Protein AF-A0A8S3PLV3-F1 (afdb_monomer)

Sequence (189 aa):
MASSKPIPCGPCIEGKVTTKADIWCYNCDEGLCSTCSGHHKRYRLSQEDLPRSRYHLESGKSKATDLIAEIEGKQKNLKKMQDQLHTVIPHASKLKSFLGVHQIEQQVHQCQRYIDDLDKDDRAKEFTIKMEKNNETEKIIKKLGSLGELTVVKSDMDLNTETGVRREAQVESQEQSNINNMTINIEKR

Organism: Mytilus edulis (NCBI:txid6550)

Mean predicted aligned error: 18.51 Å

Solvent-accessible surface area (backbone atoms only — not comparable to full-atom values): 10807 Å² total; per-residue (Å²): 133,84,85,74,78,80,56,53,10,48,75,38,45,78,72,74,37,91,41,60,34,74,46,74,41,81,92,74,75,40,32,22,25,71,70,55,45,57,49,51,54,54,53,48,55,61,62,60,49,55,60,54,51,51,53,52,51,53,53,49,49,54,53,51,52,54,51,48,53,52,51,53,52,51,51,53,52,51,51,53,52,51,55,51,48,65,58,47,51,61,53,54,53,52,50,54,54,49,53,53,52,53,54,50,51,53,51,53,53,51,51,49,51,53,51,56,52,53,75,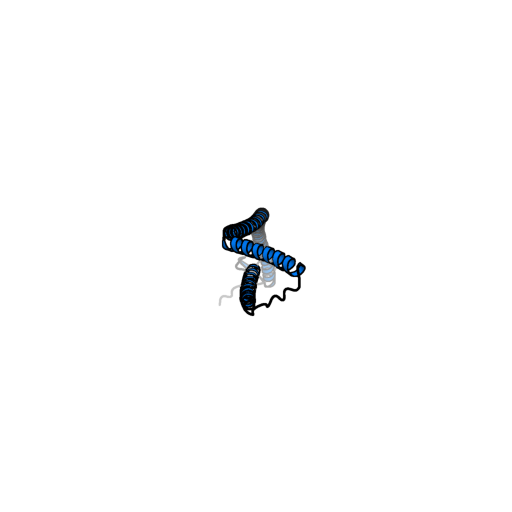66,35,63,64,60,56,50,51,52,55,52,52,53,53,51,52,53,49,51,54,49,51,56,54,51,54,73,74,44,97,68,85,79,79,80,68,86,76,73,69,64,63,65,62,52,58,57,49,54,57,51,51,53,54,51,52,54,50,53,51,53,57,52,54,58,59,61,76,76,110

Secondary structure (DSSP, 8-state):
---PPPPB-HHHHHTT--PBPSEEETTTTEEE-HHHHHHHHHHHHHHHHHHHHHHHHHHHHHHHHHHHHHHHHHHHHHHHHHHHHHHHHHHHHHHHHHHHHHHHHHHHHHHHHHHHHHHH-HHHHHHHHHHHHHHHHHHHHHHHHTTS-------GGGGSHHHHHHHHHHHHHHHHHHHHHHHHHHHT-

Foldseek 3Di:
DDPDDFFFFPVCVVVVHGHGFPDADPVVRGGHHPVRVVVVVVVVVVVVCVVVVVVVVVVVVVVVVVVVVVVVVVVVVVVVVVVVVVVVVVVVVVVVVVVVVVVVVVVVVVVVVVVVVVVVPCVVVVVVVVVVVVVVVVVVVVVVVVVDDDPPPDDPPPPPVVVVVVVVVVVVVVVVVVVVVVVVVVVVD

Structure (mmCIF, N/CA/C/O backbone):
data_AF-A0A8S3PLV3-F1
#
_entry.id   AF-A0A8S3PLV3-F1
#
loop_
_atom_site.group_PDB
_atom_site.id
_atom_site.type_symbol
_atom_site.label_atom_id
_atom_site.label_alt_id
_atom_site.label_comp_id
_atom_site.label_asym_id
_atom_site.label_entity_id
_atom_site.label_seq_id
_atom_site.pdbx_PDB_ins_code
_atom_site.Cartn_x
_atom_site.Cartn_y
_atom_site.Cartn_z
_atom_site.occupancy
_atom_site.B_iso_or_equiv
_atom_site.auth_seq_id
_atom_site.auth_comp_id
_atom_site.auth_asym_id
_atom_site.auth_atom_id
_atom_site.pdbx_PDB_model_num
ATOM 1 N N . MET A 1 1 ? 35.367 -18.611 -83.088 1.00 39.50 1 MET A N 1
ATOM 2 C CA . MET A 1 1 ? 35.747 -18.479 -81.665 1.00 39.50 1 MET A CA 1
ATOM 3 C C . MET A 1 1 ? 36.456 -17.146 -81.499 1.00 39.50 1 MET A C 1
ATOM 5 O O . MET A 1 1 ? 37.543 -16.986 -82.036 1.00 39.50 1 MET A O 1
ATOM 9 N N . ALA A 1 2 ? 35.808 -16.150 -80.891 1.00 44.41 2 ALA A N 1
ATOM 10 C CA . ALA A 1 2 ? 36.414 -14.833 -80.705 1.00 44.41 2 ALA A CA 1
ATOM 11 C C . ALA A 1 2 ? 37.469 -14.918 -79.594 1.00 44.41 2 ALA A C 1
ATOM 13 O O . ALA A 1 2 ? 37.143 -15.200 -78.444 1.00 44.41 2 ALA A O 1
ATOM 14 N N . SER A 1 3 ? 38.736 -14.715 -79.952 1.00 49.25 3 SER A N 1
ATOM 15 C CA . SER A 1 3 ? 39.851 -14.678 -79.006 1.00 49.25 3 SER A CA 1
ATOM 16 C C . SER A 1 3 ? 39.816 -13.338 -78.262 1.00 49.25 3 SER A C 1
ATOM 18 O O . SER A 1 3 ? 40.398 -12.351 -78.709 1.00 49.25 3 SER A O 1
ATOM 20 N N . SER A 1 4 ? 39.063 -13.268 -77.163 1.00 62.72 4 SER A N 1
ATOM 21 C CA . SER A 1 4 ? 38.974 -12.073 -76.320 1.00 62.72 4 SER A CA 1
ATOM 22 C C . SER A 1 4 ? 40.322 -11.821 -75.640 1.00 62.72 4 SER A C 1
ATOM 24 O O . SER A 1 4 ? 40.797 -12.658 -74.868 1.00 62.72 4 SER A O 1
ATOM 26 N N . LYS A 1 5 ? 40.950 -10.677 -75.935 1.00 69.50 5 LYS A N 1
ATOM 27 C CA . LYS A 1 5 ? 42.194 -10.247 -75.283 1.00 69.50 5 LYS A CA 1
ATOM 28 C C . LYS A 1 5 ? 41.992 -10.203 -73.758 1.00 69.50 5 LYS A C 1
ATOM 30 O O . LYS A 1 5 ? 40.940 -9.747 -73.312 1.00 69.50 5 LYS A O 1
ATOM 35 N N . PRO A 1 6 ? 42.962 -10.677 -72.958 1.00 74.31 6 PRO A N 1
ATOM 36 C CA . PRO A 1 6 ? 42.836 -10.677 -71.508 1.00 74.31 6 PRO A CA 1
ATOM 37 C C . PRO A 1 6 ? 42.740 -9.244 -70.974 1.00 74.31 6 PRO A C 1
ATOM 39 O O . PRO A 1 6 ? 43.576 -8.404 -71.303 1.00 74.31 6 PRO A O 1
ATOM 42 N N . ILE A 1 7 ? 41.725 -8.982 -70.146 1.00 85.88 7 ILE A N 1
ATOM 43 C CA . ILE A 1 7 ? 41.540 -7.695 -69.469 1.00 85.88 7 ILE A CA 1
ATOM 44 C C . ILE A 1 7 ? 42.689 -7.517 -68.463 1.00 85.88 7 ILE A C 1
ATOM 46 O O . ILE A 1 7 ? 42.937 -8.426 -67.664 1.00 85.88 7 ILE A O 1
ATOM 50 N N . PRO A 1 8 ? 43.430 -6.403 -68.506 1.00 87.50 8 PRO A N 1
ATOM 51 C CA . PRO A 1 8 ? 44.529 -6.156 -67.583 1.00 87.50 8 PRO A CA 1
ATOM 52 C C . PRO A 1 8 ? 44.031 -5.630 -66.226 1.00 87.50 8 PRO A C 1
ATOM 54 O O . PRO A 1 8 ? 42.953 -5.049 -66.117 1.00 87.50 8 PRO A O 1
ATOM 57 N N . CYS A 1 9 ? 44.821 -5.857 -65.179 1.00 91.00 9 CYS A N 1
ATOM 58 C CA . CYS A 1 9 ? 44.552 -5.368 -63.832 1.00 91.00 9 CYS A CA 1
ATOM 59 C C . CYS A 1 9 ? 44.784 -3.851 -63.769 1.00 91.00 9 CYS A C 1
ATOM 61 O O . CYS A 1 9 ? 45.927 -3.420 -63.930 1.00 91.00 9 CYS A O 1
ATOM 63 N N . GLY A 1 10 ? 43.738 -3.063 -63.506 1.00 86.62 10 GLY A N 1
ATOM 64 C CA . GLY A 1 10 ? 43.789 -1.595 -63.469 1.00 86.62 10 GLY A CA 1
ATOM 65 C C . GLY A 1 10 ? 44.919 -1.060 -62.579 1.00 86.62 10 GLY A C 1
ATOM 66 O O . GLY A 1 10 ? 45.844 -0.434 -63.102 1.00 86.62 10 GLY A O 1
ATOM 67 N N . PRO A 1 11 ? 44.955 -1.425 -61.282 1.00 85.75 11 PRO A N 1
ATOM 68 C CA . PRO A 1 11 ? 46.006 -0.979 -60.365 1.00 85.75 11 PRO A CA 1
ATOM 69 C C . PRO A 1 11 ? 47.429 -1.382 -60.780 1.00 85.75 11 PRO A C 1
ATOM 71 O O . PRO A 1 11 ? 48.392 -0.668 -60.507 1.00 85.75 11 PRO A O 1
ATOM 74 N N . CYS A 1 12 ? 47.599 -2.534 -61.439 1.00 86.62 12 CYS A N 1
ATOM 75 C CA . CYS A 1 12 ? 48.922 -2.954 -61.905 1.00 86.62 12 CYS A CA 1
ATOM 76 C C . CYS A 1 12 ? 49.382 -2.136 -63.120 1.00 86.62 12 CYS A C 1
ATOM 78 O O . CYS A 1 12 ? 50.560 -1.781 -63.190 1.00 86.62 12 CYS A O 1
ATOM 80 N N . ILE A 1 13 ? 48.473 -1.807 -64.047 1.00 84.25 13 ILE A N 1
ATOM 81 C CA . ILE A 1 13 ? 48.787 -0.993 -65.233 1.00 84.25 13 ILE A CA 1
ATOM 82 C C . ILE A 1 13 ? 49.275 0.394 -64.823 1.00 84.25 13 ILE A C 1
ATOM 84 O O . ILE A 1 13 ? 50.246 0.885 -65.397 1.00 84.25 13 ILE A O 1
ATOM 88 N N . GLU A 1 14 ? 48.646 1.006 -63.820 1.00 78.94 14 GLU A N 1
ATOM 89 C CA . GLU A 1 14 ? 49.073 2.302 -63.278 1.00 78.94 14 GLU A CA 1
ATOM 90 C C . GLU A 1 14 ? 50.500 2.239 -62.714 1.00 78.94 14 GLU A C 1
ATOM 92 O O . GLU A 1 14 ? 51.303 3.150 -62.917 1.00 78.94 14 GLU A O 1
ATOM 97 N N . GLY A 1 15 ? 50.864 1.104 -62.109 1.00 77.56 15 GLY A N 1
ATOM 98 C CA . GLY A 1 15 ? 52.227 0.785 -61.679 1.00 77.56 15 GLY A CA 1
ATOM 99 C C . GLY A 1 15 ? 53.190 0.388 -62.807 1.00 77.56 15 GLY A C 1
ATOM 100 O O . GLY A 1 15 ? 54.299 -0.054 -62.515 1.00 77.56 15 GLY A O 1
ATOM 101 N N . LYS A 1 16 ? 52.791 0.521 -64.081 1.00 79.12 16 LYS A N 1
ATOM 102 C CA . LYS A 1 16 ? 53.530 0.085 -65.285 1.00 79.12 16 LYS A CA 1
ATOM 103 C C . LYS A 1 16 ? 53.816 -1.421 -65.341 1.00 79.12 16 LYS A C 1
ATOM 105 O O . LYS A 1 16 ? 54.733 -1.853 -66.037 1.00 79.12 16 LYS A O 1
ATOM 110 N N . VAL A 1 17 ? 53.019 -2.231 -64.644 1.00 81.50 17 VAL A N 1
ATOM 111 C CA . VAL A 1 17 ? 53.103 -3.695 -64.655 1.00 81.50 17 VAL A CA 1
ATOM 112 C C . VAL A 1 17 ? 51.863 -4.262 -65.341 1.00 81.50 17 VAL A C 1
ATOM 114 O O . VAL A 1 17 ? 50.738 -4.098 -64.878 1.00 81.50 17 VAL A O 1
ATOM 117 N N . THR A 1 18 ? 52.038 -4.968 -66.455 1.00 80.19 18 THR A N 1
ATOM 118 C CA . THR A 1 18 ? 50.902 -5.539 -67.194 1.00 80.19 18 THR A CA 1
ATOM 119 C C . THR A 1 18 ? 50.549 -6.928 -66.665 1.00 80.19 18 THR A C 1
ATOM 121 O O . THR A 1 18 ? 50.905 -7.948 -67.250 1.00 80.19 18 THR A O 1
ATOM 124 N N . THR A 1 19 ? 49.833 -6.973 -65.543 1.00 88.19 19 THR A N 1
ATOM 125 C CA . THR A 1 19 ? 49.281 -8.220 -64.988 1.00 88.19 19 THR A CA 1
ATOM 126 C C . THR A 1 19 ? 47.858 -8.432 -65.498 1.00 88.19 19 THR A C 1
ATOM 128 O O . THR A 1 19 ? 47.070 -7.487 -65.541 1.00 88.19 19 THR A O 1
ATOM 131 N N . LYS A 1 20 ? 47.496 -9.665 -65.867 1.00 90.25 20 LYS A N 1
ATOM 132 C CA . LYS A 1 20 ? 46.115 -10.019 -66.234 1.00 90.25 20 LYS A CA 1
ATOM 133 C C . LYS A 1 20 ? 45.189 -9.917 -65.012 1.00 90.25 20 LYS A C 1
ATOM 135 O O . LYS A 1 20 ? 45.583 -10.276 -63.905 1.00 90.25 20 LYS A O 1
ATOM 140 N N . ALA A 1 21 ? 43.969 -9.428 -65.214 1.00 89.00 21 ALA A N 1
ATOM 141 C CA . ALA A 1 21 ? 42.927 -9.468 -64.198 1.00 89.00 21 ALA A CA 1
ATOM 142 C C . ALA A 1 21 ? 42.374 -10.895 -64.050 1.00 89.00 21 ALA A C 1
ATOM 144 O O . ALA A 1 21 ? 42.034 -11.549 -65.039 1.00 89.00 21 ALA A O 1
ATOM 145 N N . ASP A 1 22 ? 42.261 -11.344 -62.803 1.00 89.94 22 ASP A N 1
ATOM 146 C CA . ASP A 1 22 ? 41.656 -12.625 -62.434 1.00 89.94 22 ASP A CA 1
ATOM 147 C C . ASP A 1 22 ? 40.168 -12.450 -62.093 1.00 89.94 22 ASP A C 1
ATOM 149 O O . ASP A 1 22 ? 39.372 -13.371 -62.260 1.00 89.94 22 ASP A O 1
ATOM 153 N N . ILE A 1 23 ? 39.788 -11.266 -61.596 1.00 88.31 23 ILE A N 1
ATOM 154 C CA . ILE A 1 23 ? 38.449 -10.946 -61.090 1.00 88.31 23 ILE A CA 1
ATOM 155 C C . ILE A 1 23 ? 38.066 -9.532 -61.546 1.00 88.31 23 ILE A C 1
ATOM 157 O O . ILE A 1 23 ? 38.905 -8.635 -61.560 1.00 88.31 23 ILE A O 1
ATOM 161 N N . TRP A 1 24 ? 36.793 -9.317 -61.878 1.00 89.44 24 TRP A N 1
ATOM 162 C CA . TRP A 1 24 ? 36.225 -7.988 -62.121 1.00 89.44 24 TRP A CA 1
ATOM 163 C C . TRP A 1 24 ? 35.507 -7.474 -60.869 1.00 89.44 24 TRP A C 1
ATOM 165 O O . TRP A 1 24 ? 34.695 -8.196 -60.285 1.00 89.44 24 TRP A O 1
ATOM 175 N N . CYS A 1 25 ? 35.787 -6.240 -60.446 1.00 85.00 25 CYS A N 1
ATOM 176 C CA . CYS A 1 25 ? 35.043 -5.583 -59.376 1.00 85.00 25 CYS A CA 1
ATOM 177 C C . CYS A 1 25 ? 33.944 -4.702 -59.974 1.00 85.00 25 CYS A C 1
ATOM 179 O O . CYS A 1 25 ? 34.212 -3.592 -60.420 1.00 85.00 25 CYS A O 1
ATOM 181 N N . TYR A 1 26 ? 32.693 -5.160 -59.924 1.00 81.62 26 TYR A N 1
ATOM 182 C CA . TYR A 1 26 ? 31.549 -4.396 -60.443 1.00 81.62 26 TYR A CA 1
ATOM 183 C C . TYR A 1 26 ? 31.331 -3.051 -59.745 1.00 81.62 26 TYR A C 1
ATOM 185 O O . TYR A 1 26 ? 30.817 -2.121 -60.350 1.00 81.62 26 TYR A O 1
ATOM 193 N N . ASN A 1 27 ? 31.726 -2.932 -58.478 1.00 80.38 27 ASN A N 1
ATOM 194 C CA . ASN A 1 27 ? 31.514 -1.704 -57.717 1.00 80.38 27 ASN A CA 1
ATOM 195 C C . ASN A 1 27 ? 32.501 -0.586 -58.079 1.00 80.38 27 ASN A C 1
ATOM 197 O O . ASN A 1 27 ? 32.216 0.578 -57.815 1.00 80.38 27 ASN A O 1
ATOM 201 N N . CYS A 1 28 ? 33.664 -0.947 -58.618 1.00 82.88 28 CYS A N 1
ATOM 202 C CA . CYS A 1 28 ? 34.718 -0.008 -59.005 1.00 82.88 28 CYS A CA 1
ATOM 203 C C . CYS A 1 28 ? 34.978 -0.024 -60.514 1.00 82.88 28 CYS A C 1
ATOM 205 O O . CYS A 1 28 ? 35.857 0.689 -60.981 1.00 82.88 28 CYS A O 1
ATOM 207 N N . ASP A 1 29 ? 34.199 -0.825 -61.246 1.00 86.62 29 ASP A N 1
ATOM 208 C CA . ASP A 1 29 ? 34.270 -1.021 -62.691 1.00 86.62 29 ASP A CA 1
ATOM 209 C C . ASP A 1 29 ? 35.705 -1.261 -63.196 1.00 86.62 29 ASP A C 1
ATOM 211 O O . ASP A 1 29 ? 36.149 -0.710 -64.200 1.00 86.62 29 ASP A O 1
ATOM 215 N N . GLU A 1 30 ? 36.457 -2.083 -62.455 1.00 88.19 30 GLU A N 1
ATOM 216 C CA . GLU A 1 30 ? 37.874 -2.345 -62.714 1.00 88.19 30 GLU A CA 1
ATOM 217 C C . GLU A 1 30 ? 38.223 -3.841 -62.662 1.00 88.19 30 GLU A C 1
ATOM 219 O O . GLU A 1 30 ? 37.675 -4.624 -61.876 1.00 88.19 30 GLU A O 1
ATOM 224 N N . GLY A 1 31 ? 39.190 -4.244 -63.491 1.00 90.00 31 GLY A N 1
ATOM 225 C CA . GLY A 1 31 ? 39.790 -5.576 -63.454 1.00 90.00 31 GLY A CA 1
ATOM 226 C C . GLY A 1 31 ? 40.899 -5.643 -62.408 1.00 90.00 31 GLY A C 1
ATOM 227 O O . GLY A 1 31 ? 41.752 -4.761 -62.357 1.00 90.00 31 GLY A O 1
ATOM 228 N N . LEU A 1 32 ? 40.930 -6.704 -61.601 1.00 90.88 32 LEU A N 1
ATOM 229 C CA . LEU A 1 32 ? 41.890 -6.906 -60.515 1.00 90.88 32 LEU A CA 1
ATOM 230 C C . LEU A 1 32 ? 42.587 -8.266 -60.639 1.00 90.88 32 LEU A C 1
ATOM 232 O O . LEU A 1 32 ? 41.945 -9.289 -60.877 1.00 90.88 32 LEU A O 1
ATOM 236 N N . CYS A 1 33 ? 43.903 -8.306 -60.428 1.00 92.94 33 CYS A N 1
ATOM 237 C CA . CYS A 1 33 ? 44.619 -9.561 -60.187 1.00 92.94 33 CYS A CA 1
ATOM 238 C C . CYS A 1 33 ? 44.340 -10.069 -58.762 1.00 92.94 33 CYS A C 1
ATOM 240 O O . CYS A 1 33 ? 43.875 -9.316 -57.901 1.00 92.94 33 CYS A O 1
ATOM 242 N N . SER A 1 34 ? 44.650 -11.332 -58.485 1.00 89.31 34 SER A N 1
ATOM 243 C CA . SER A 1 34 ? 44.474 -11.965 -57.169 1.00 89.31 34 SER A CA 1
ATOM 244 C C . SER A 1 34 ? 45.017 -11.120 -56.004 1.00 89.31 34 SER A C 1
ATOM 246 O O . SER A 1 34 ? 44.285 -10.870 -55.042 1.00 89.31 34 SER A O 1
ATOM 248 N N . THR A 1 35 ? 46.233 -10.579 -56.117 1.00 89.19 35 THR A N 1
ATOM 249 C CA . THR A 1 35 ? 46.841 -9.705 -55.097 1.00 89.19 35 THR A CA 1
ATOM 250 C C . THR A 1 35 ? 46.056 -8.407 -54.894 1.00 89.19 35 THR A C 1
ATOM 252 O O . THR A 1 35 ? 45.669 -8.084 -53.766 1.00 89.19 35 THR A O 1
ATOM 255 N N . CYS A 1 36 ? 45.767 -7.681 -55.980 1.00 88.88 36 CYS A N 1
ATOM 256 C CA . CYS A 1 36 ? 45.024 -6.421 -55.924 1.00 88.88 36 CYS A CA 1
ATOM 257 C C . CYS A 1 36 ? 43.596 -6.637 -55.410 1.00 88.88 36 CYS A C 1
ATOM 259 O O . CYS A 1 36 ? 43.121 -5.849 -54.601 1.00 88.88 36 CYS A O 1
ATOM 261 N N . SER A 1 37 ? 42.947 -7.751 -55.765 1.00 88.12 37 SER A N 1
ATOM 262 C CA . SER A 1 37 ? 41.619 -8.111 -55.257 1.00 88.12 37 SER A CA 1
ATOM 263 C C . SER A 1 37 ? 41.612 -8.344 -53.740 1.00 88.12 37 SER A C 1
ATOM 265 O O . SER A 1 37 ? 40.683 -7.924 -53.049 1.00 88.12 37 SER A O 1
ATOM 267 N N . GLY A 1 38 ? 42.671 -8.949 -53.190 1.00 85.69 38 GLY A N 1
ATOM 268 C CA . GLY A 1 38 ? 42.815 -9.162 -51.751 1.00 85.69 38 GLY A CA 1
ATOM 269 C C . GLY A 1 38 ? 43.059 -7.867 -50.973 1.00 85.69 38 GLY A C 1
ATOM 270 O O . GLY A 1 38 ? 42.631 -7.748 -49.825 1.00 85.69 38 GLY A O 1
ATOM 271 N N . HIS A 1 39 ? 43.739 -6.891 -51.579 1.00 85.12 39 HIS A N 1
ATOM 272 C CA . HIS A 1 39 ? 43.939 -5.561 -50.990 1.00 85.12 39 HIS A CA 1
ATOM 273 C C . HIS A 1 39 ? 42.655 -4.736 -51.073 1.00 85.12 39 HIS A C 1
ATOM 275 O O . HIS A 1 39 ? 42.220 -4.179 -50.069 1.00 85.12 39 HIS A O 1
ATOM 281 N N . HIS A 1 40 ? 42.006 -4.752 -52.237 1.00 82.31 40 HIS A N 1
ATOM 282 C CA . HIS A 1 40 ? 40.744 -4.075 -52.503 1.00 82.31 40 HIS A CA 1
ATOM 283 C C . HIS A 1 40 ? 39.648 -4.512 -51.520 1.00 82.31 40 HIS A C 1
ATOM 285 O O . HIS A 1 40 ? 39.016 -3.672 -50.883 1.00 82.31 40 HIS A O 1
ATOM 291 N N . LYS A 1 41 ? 39.485 -5.826 -51.299 1.00 80.06 41 LYS A N 1
ATOM 292 C CA . LYS A 1 41 ? 38.533 -6.369 -50.313 1.00 80.06 41 LYS A CA 1
ATOM 293 C C . LYS A 1 41 ? 38.836 -5.911 -48.884 1.00 80.06 41 LYS A C 1
ATOM 295 O O . LYS A 1 41 ? 37.924 -5.494 -48.177 1.00 80.06 41 LYS A O 1
ATOM 300 N N . ARG A 1 42 ? 40.104 -5.964 -48.456 1.00 77.25 42 ARG A N 1
ATOM 301 C CA . ARG A 1 42 ? 40.514 -5.542 -47.103 1.00 77.25 42 ARG A CA 1
ATOM 302 C C . ARG A 1 42 ? 40.291 -4.048 -46.872 1.00 77.25 42 ARG A C 1
ATOM 304 O O . ARG A 1 42 ? 39.795 -3.665 -45.818 1.00 77.25 42 ARG A O 1
ATOM 311 N N . TYR A 1 43 ? 40.618 -3.223 -47.862 1.00 72.75 43 TYR A N 1
ATOM 312 C CA . TYR A 1 43 ? 40.447 -1.778 -47.772 1.00 72.75 43 TYR A CA 1
ATOM 313 C C . TYR A 1 43 ? 38.965 -1.380 -47.744 1.00 72.75 43 TYR A C 1
ATOM 315 O O . TYR A 1 43 ? 38.568 -0.556 -46.920 1.00 72.75 43 TYR A O 1
ATOM 323 N N . ARG A 1 44 ? 38.116 -2.030 -48.551 1.00 68.44 44 ARG A N 1
ATOM 324 C CA . ARG A 1 44 ? 36.668 -1.775 -48.533 1.00 68.44 44 ARG A CA 1
ATOM 325 C C . ARG A 1 44 ? 36.007 -2.122 -47.205 1.00 68.44 44 ARG A C 1
ATOM 327 O O . ARG A 1 44 ? 35.255 -1.301 -46.692 1.00 68.44 44 ARG A O 1
ATOM 334 N N . LEU A 1 45 ? 36.330 -3.283 -46.631 1.00 60.50 45 LEU A N 1
ATOM 335 C CA . LEU A 1 45 ? 35.835 -3.667 -45.303 1.00 60.50 45 LEU A CA 1
ATOM 336 C C . LEU A 1 45 ? 36.200 -2.598 -44.260 1.00 60.50 45 LEU A C 1
ATOM 338 O O . LEU A 1 45 ? 35.351 -2.146 -43.502 1.00 60.50 45 LEU A O 1
ATOM 342 N N . SER A 1 46 ? 37.432 -2.079 -44.302 1.00 60.78 46 SER A N 1
ATOM 343 C CA . SER A 1 46 ? 37.849 -1.016 -43.381 1.00 60.78 46 SER A CA 1
ATOM 344 C C . SER A 1 46 ? 37.158 0.341 -43.599 1.00 60.78 46 SER A C 1
ATOM 346 O O . SER A 1 46 ? 36.999 1.090 -42.638 1.00 60.78 46 SER A O 1
ATOM 348 N N . GLN A 1 47 ? 36.727 0.673 -44.823 1.00 60.66 47 GLN A N 1
ATOM 349 C CA . GLN A 1 47 ? 36.059 1.947 -45.122 1.00 60.66 47 GLN A CA 1
ATOM 350 C C . GLN A 1 47 ? 34.537 1.917 -44.915 1.00 60.66 47 GLN A C 1
ATOM 352 O O . GLN A 1 47 ? 33.971 2.940 -44.534 1.00 60.66 47 GLN A O 1
ATOM 357 N N . GLU A 1 48 ? 33.866 0.786 -45.146 1.00 56.56 48 GLU A N 1
ATOM 358 C CA . GLU A 1 48 ? 32.406 0.675 -44.988 1.00 56.56 48 GLU A CA 1
ATOM 359 C C . GLU A 1 48 ? 31.976 0.429 -43.527 1.00 56.56 48 GLU A C 1
ATOM 361 O O . GLU A 1 48 ? 30.901 0.881 -43.120 1.00 56.56 48 GLU A O 1
ATOM 366 N N . ASP A 1 49 ? 32.824 -0.204 -42.708 1.00 55.00 49 ASP A N 1
ATOM 367 C CA . ASP A 1 49 ? 32.493 -0.546 -41.316 1.00 55.00 49 ASP A CA 1
ATOM 368 C C . ASP A 1 49 ? 32.615 0.644 -40.344 1.00 55.00 49 ASP A C 1
ATOM 370 O O . ASP A 1 49 ? 31.855 0.747 -39.375 1.00 55.00 49 ASP A O 1
ATOM 374 N N . LEU A 1 50 ? 33.527 1.590 -40.599 1.00 55.81 50 LEU A N 1
ATOM 375 C CA . LEU A 1 50 ? 33.771 2.729 -39.701 1.00 55.81 50 LEU A CA 1
ATOM 376 C C . LEU A 1 50 ? 32.583 3.715 -39.610 1.00 55.81 50 LEU A C 1
ATOM 378 O O . LEU A 1 50 ? 32.200 4.072 -38.490 1.00 55.81 50 LEU A O 1
ATOM 382 N N . PRO A 1 51 ? 31.952 4.154 -40.721 1.00 58.97 51 PRO A N 1
ATOM 383 C CA . PRO A 1 51 ? 30.844 5.104 -40.658 1.00 58.97 51 PRO A CA 1
ATOM 384 C C . PRO A 1 51 ? 29.581 4.473 -40.064 1.00 58.97 51 PRO A C 1
ATOM 386 O O . PRO A 1 51 ? 28.949 5.077 -39.198 1.00 58.97 51 PRO A O 1
ATOM 389 N N . ARG A 1 52 ? 29.230 3.237 -40.462 1.00 58.03 52 ARG A N 1
ATOM 390 C CA . ARG A 1 52 ? 28.052 2.526 -39.926 1.00 58.03 52 ARG A CA 1
ATOM 391 C C . ARG A 1 52 ? 28.172 2.267 -38.428 1.00 58.03 52 ARG A C 1
ATOM 393 O O . ARG A 1 52 ? 27.207 2.494 -37.700 1.00 58.03 52 ARG A O 1
ATOM 400 N N . SER A 1 53 ? 29.353 1.864 -37.959 1.00 62.41 53 SER A N 1
ATOM 401 C CA . SER A 1 53 ? 29.615 1.661 -36.531 1.00 62.41 53 SER A CA 1
ATOM 402 C C . SER A 1 53 ? 29.372 2.940 -35.718 1.00 62.41 53 SER A C 1
ATOM 404 O O . SER A 1 53 ? 28.691 2.906 -34.691 1.00 62.41 53 SER A O 1
ATOM 406 N N . ARG A 1 54 ? 29.818 4.101 -36.222 1.00 65.62 54 ARG A N 1
ATOM 407 C CA . ARG A 1 54 ? 29.633 5.397 -35.549 1.00 65.62 54 ARG A CA 1
ATOM 408 C C . ARG A 1 54 ? 28.163 5.813 -35.432 1.00 65.62 54 ARG A C 1
ATOM 410 O O . ARG A 1 54 ? 27.748 6.203 -34.344 1.00 65.62 54 ARG A O 1
ATOM 417 N N . TYR A 1 55 ? 27.368 5.674 -36.496 1.00 68.75 55 TYR A N 1
ATOM 418 C CA . TYR A 1 55 ? 25.929 5.975 -36.445 1.00 68.75 55 TYR A CA 1
ATOM 419 C C . TYR A 1 55 ? 25.180 5.076 -35.453 1.00 68.75 55 TYR A C 1
ATOM 421 O O . TYR A 1 55 ? 24.328 5.555 -34.704 1.00 68.75 55 TYR A O 1
ATOM 429 N N . HIS A 1 56 ? 25.508 3.781 -35.400 1.00 72.38 56 HIS A N 1
ATOM 430 C CA . HIS A 1 56 ? 24.897 2.866 -34.434 1.00 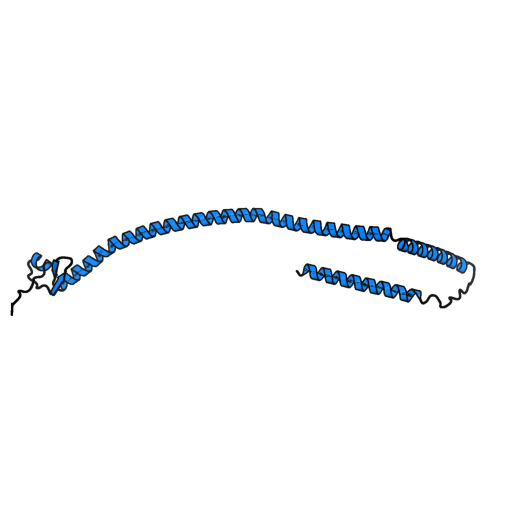72.38 56 HIS A CA 1
ATOM 431 C C . HIS A 1 56 ? 25.303 3.185 -32.988 1.00 72.38 56 HIS A C 1
ATOM 433 O O . HIS A 1 56 ? 24.455 3.131 -32.097 1.00 72.38 56 HIS A O 1
ATOM 439 N N . LEU A 1 57 ? 26.558 3.580 -32.756 1.00 74.88 57 LEU A N 1
ATOM 440 C CA . LEU A 1 57 ? 27.041 4.044 -31.453 1.00 74.88 57 LEU A CA 1
ATOM 441 C C . LEU A 1 57 ? 26.341 5.333 -31.002 1.00 74.88 57 LEU A C 1
ATOM 443 O O . LEU A 1 57 ? 25.919 5.426 -29.852 1.00 74.88 57 LEU A O 1
ATOM 447 N N . GLU A 1 58 ? 26.189 6.320 -31.885 1.00 78.44 58 GLU A N 1
ATOM 448 C CA . GLU A 1 58 ? 25.513 7.587 -31.570 1.00 78.44 58 GLU A CA 1
ATOM 449 C C . GLU A 1 58 ? 24.005 7.386 -31.340 1.00 78.44 58 GLU A C 1
ATOM 451 O O . GLU A 1 58 ? 23.459 7.887 -30.355 1.00 78.44 58 GLU A O 1
ATOM 456 N N . SER A 1 59 ? 23.344 6.560 -32.160 1.00 81.44 59 SER A N 1
ATOM 457 C CA . SER A 1 59 ? 21.941 6.176 -31.949 1.00 81.44 59 SER A CA 1
ATOM 458 C C . SER A 1 59 ? 21.744 5.400 -30.642 1.00 81.44 59 SER A C 1
ATOM 460 O O . SER A 1 59 ? 20.786 5.647 -29.909 1.00 81.44 59 SER A O 1
ATOM 462 N N . GLY A 1 60 ? 22.667 4.490 -30.315 1.00 83.69 60 GLY A N 1
ATOM 463 C CA . GLY A 1 60 ? 22.660 3.753 -29.053 1.00 83.69 60 GLY A CA 1
ATOM 464 C C . GLY A 1 60 ? 22.823 4.669 -27.840 1.00 83.69 60 GLY A C 1
ATOM 465 O O . GLY A 1 60 ? 22.100 4.510 -26.860 1.00 83.69 60 GLY A O 1
ATOM 466 N N . LYS A 1 61 ? 23.709 5.671 -27.924 1.00 88.69 61 LYS A N 1
ATOM 467 C CA . LYS A 1 61 ? 23.901 6.675 -26.866 1.00 88.69 61 LYS A CA 1
ATOM 468 C C . LYS A 1 61 ? 22.639 7.497 -26.616 1.00 88.69 61 LYS A C 1
ATO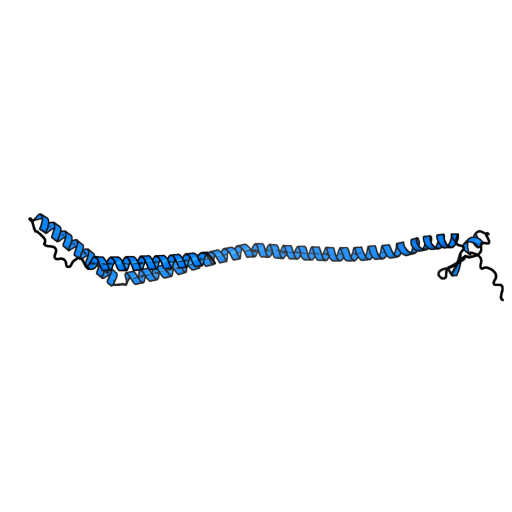M 470 O O . LYS A 1 61 ? 22.262 7.637 -25.460 1.00 88.69 61 LYS A O 1
ATOM 475 N N . SER A 1 62 ? 21.967 7.970 -27.670 1.00 90.75 62 SER A N 1
ATOM 476 C CA . SER A 1 62 ? 20.707 8.720 -27.531 1.00 90.75 62 SER A CA 1
ATOM 477 C C . SER A 1 62 ? 19.626 7.888 -26.838 1.00 90.75 62 SER A C 1
ATOM 479 O O . SER A 1 62 ? 18.996 8.342 -25.890 1.00 90.75 62 SER A O 1
ATOM 481 N N . LYS A 1 63 ? 19.453 6.626 -27.248 1.00 94.31 63 LYS A N 1
ATOM 482 C CA . LYS A 1 63 ? 18.483 5.730 -26.600 1.00 94.31 63 LYS A CA 1
ATOM 483 C C . LYS A 1 63 ? 18.834 5.466 -25.137 1.00 94.31 63 LYS A C 1
ATOM 485 O O . LYS A 1 63 ? 17.946 5.392 -24.295 1.00 94.31 63 LYS A O 1
ATOM 490 N N . ALA A 1 64 ? 20.122 5.317 -24.828 1.00 94.19 64 ALA A N 1
ATOM 491 C CA . ALA A 1 64 ? 20.575 5.120 -23.458 1.00 94.19 64 ALA A CA 1
ATOM 492 C C . ALA A 1 64 ? 20.280 6.347 -22.582 1.00 94.19 64 ALA A C 1
ATOM 494 O O . ALA A 1 64 ? 19.820 6.177 -21.457 1.00 94.19 64 ALA A O 1
ATOM 495 N N . THR A 1 65 ? 20.485 7.568 -23.087 1.00 95.69 65 THR A N 1
ATOM 496 C CA . THR A 1 65 ? 20.162 8.790 -22.335 1.00 95.69 65 THR A CA 1
ATOM 497 C C . THR A 1 65 ? 18.666 8.937 -22.083 1.00 95.69 65 THR A C 1
ATOM 499 O O . THR A 1 65 ? 18.282 9.301 -20.973 1.00 95.69 65 THR A O 1
ATOM 502 N N . ASP A 1 66 ? 17.826 8.583 -23.059 1.00 96.19 66 ASP A N 1
ATOM 503 C CA . ASP A 1 66 ? 16.368 8.626 -22.903 1.00 96.19 66 ASP A CA 1
ATOM 504 C C . ASP A 1 66 ? 15.898 7.639 -21.822 1.00 96.19 66 ASP A C 1
ATOM 506 O O . ASP A 1 66 ? 15.111 7.990 -20.942 1.00 96.19 66 ASP A O 1
ATOM 510 N N . LEU A 1 67 ? 16.446 6.418 -21.833 1.00 97.62 67 LEU A N 1
ATOM 511 C CA . LEU A 1 67 ? 16.153 5.404 -20.819 1.00 97.62 67 LEU A CA 1
ATOM 512 C C . LEU A 1 67 ? 16.627 5.822 -19.422 1.00 97.62 67 LEU A C 1
ATOM 514 O O . LEU A 1 67 ? 15.919 5.583 -18.446 1.00 97.62 67 LEU A O 1
ATOM 518 N N . ILE A 1 68 ? 17.800 6.453 -19.308 1.00 97.62 68 ILE A N 1
ATOM 519 C CA . ILE A 1 68 ? 18.301 6.970 -18.025 1.00 97.62 68 ILE A CA 1
ATOM 520 C C . ILE A 1 68 ? 17.343 8.032 -17.477 1.00 97.62 68 ILE A C 1
ATOM 522 O O . ILE A 1 68 ? 16.923 7.926 -16.326 1.00 97.62 68 ILE A O 1
ATOM 526 N N . ALA A 1 69 ? 16.927 8.995 -18.304 1.00 98.06 69 ALA A N 1
ATOM 527 C CA . ALA A 1 69 ? 15.986 10.034 -17.892 1.00 98.06 69 ALA A CA 1
ATOM 528 C C . ALA A 1 69 ? 14.631 9.445 -17.450 1.00 98.06 69 ALA A C 1
ATOM 530 O O . ALA A 1 69 ? 14.043 9.883 -16.457 1.00 98.06 69 ALA A O 1
ATOM 531 N N . GLU A 1 70 ? 14.145 8.412 -18.146 1.00 98.44 70 GLU A N 1
ATOM 532 C CA . GLU A 1 70 ? 12.922 7.703 -17.764 1.00 98.44 70 GLU A CA 1
ATOM 533 C C . GLU A 1 70 ? 13.068 6.986 -16.409 1.00 98.44 70 GLU A C 1
ATOM 535 O O . GLU A 1 70 ? 12.174 7.066 -15.558 1.00 98.44 70 GLU A O 1
ATOM 540 N N . ILE A 1 71 ? 14.198 6.307 -16.182 1.00 98.19 71 ILE A N 1
ATOM 541 C CA . ILE A 1 71 ? 14.502 5.616 -14.922 1.00 98.19 71 ILE A CA 1
ATOM 542 C C . ILE A 1 71 ? 14.582 6.615 -13.765 1.00 98.19 71 ILE A C 1
ATOM 544 O O . ILE A 1 71 ? 13.966 6.383 -12.723 1.00 98.19 71 ILE A O 1
ATOM 548 N N . GLU A 1 72 ? 15.268 7.743 -13.944 1.00 98.31 72 GLU A N 1
ATOM 549 C CA . GLU A 1 72 ? 15.364 8.803 -12.935 1.00 98.31 72 GLU A CA 1
ATOM 550 C C . GLU A 1 72 ? 13.985 9.386 -12.593 1.00 98.31 72 GLU A C 1
ATOM 552 O O . GLU A 1 72 ? 13.645 9.573 -11.417 1.00 98.31 72 GLU A O 1
ATOM 557 N N . GLY A 1 73 ? 13.140 9.601 -13.607 1.00 98.38 73 GLY A N 1
ATOM 558 C CA . GLY A 1 73 ? 11.754 10.026 -13.422 1.00 98.38 73 GLY A CA 1
ATOM 559 C C . GLY A 1 73 ? 10.940 9.022 -12.599 1.00 98.38 73 GLY A C 1
ATOM 560 O O . GLY A 1 73 ? 10.268 9.395 -11.630 1.00 98.38 73 GLY A O 1
ATOM 561 N N . LYS A 1 74 ? 11.040 7.728 -12.928 1.00 98.38 74 LYS A N 1
ATOM 562 C CA . LYS A 1 74 ? 10.387 6.643 -12.177 1.00 98.38 74 LYS A CA 1
ATOM 563 C C . LYS A 1 74 ? 10.906 6.544 -10.742 1.00 98.38 74 LYS A C 1
ATOM 565 O O . LYS A 1 74 ? 10.101 6.393 -9.824 1.00 98.38 74 LYS A O 1
ATOM 570 N N . GLN A 1 75 ? 12.209 6.698 -10.523 1.00 98.44 75 GLN A N 1
ATOM 571 C CA . GLN A 1 75 ? 12.817 6.680 -9.193 1.00 98.44 75 GLN A CA 1
ATOM 572 C C . GLN A 1 75 ? 12.307 7.834 -8.319 1.00 98.44 75 GLN A C 1
ATOM 574 O O . GLN A 1 75 ? 11.968 7.628 -7.152 1.00 98.44 75 GLN A O 1
ATOM 579 N N . LYS A 1 76 ? 12.179 9.041 -8.883 1.00 98.38 76 LYS A N 1
ATOM 580 C CA . LYS A 1 76 ? 11.608 10.199 -8.179 1.00 98.38 76 LYS A CA 1
ATOM 581 C C . LYS A 1 76 ? 10.144 9.968 -7.791 1.00 98.38 76 LYS A C 1
ATOM 583 O O . LYS A 1 76 ? 9.748 10.296 -6.672 1.00 98.38 76 LYS A O 1
ATOM 588 N N . ASN A 1 77 ? 9.355 9.374 -8.686 1.00 98.44 77 ASN A N 1
ATOM 589 C CA . ASN A 1 77 ? 7.960 9.027 -8.408 1.00 98.44 77 ASN A CA 1
ATOM 590 C C . ASN A 1 77 ? 7.837 7.955 -7.317 1.00 98.44 77 ASN A C 1
ATOM 592 O O . ASN A 1 77 ? 7.021 8.108 -6.409 1.00 98.44 77 ASN A O 1
ATOM 596 N N . LEU A 1 78 ? 8.670 6.911 -7.365 1.00 98.31 78 LEU A N 1
ATOM 597 C CA . LEU A 1 78 ? 8.727 5.881 -6.324 1.00 98.31 78 LEU A CA 1
ATOM 598 C C . LEU A 1 78 ? 9.062 6.480 -4.959 1.00 98.31 78 LEU A C 1
ATOM 600 O O . LEU A 1 78 ? 8.374 6.183 -3.986 1.00 98.31 78 LEU A O 1
ATOM 604 N N . LYS A 1 79 ? 10.046 7.383 -4.899 1.00 98.44 79 LYS A N 1
ATOM 605 C CA . LYS A 1 79 ? 10.400 8.084 -3.661 1.00 98.44 79 LYS A CA 1
ATOM 606 C C . LYS A 1 79 ? 9.219 8.885 -3.103 1.00 98.44 79 LYS A C 1
ATOM 608 O O . LYS A 1 79 ? 8.900 8.759 -1.928 1.00 98.44 79 LYS A O 1
ATOM 613 N N . LYS A 1 80 ? 8.501 9.627 -3.954 1.00 98.56 80 LYS A N 1
ATOM 614 C CA . LYS A 1 80 ? 7.302 10.374 -3.540 1.00 98.56 80 LYS A CA 1
ATOM 615 C C . LYS A 1 80 ? 6.208 9.457 -2.978 1.00 98.56 80 LYS A C 1
ATOM 617 O O . LYS A 1 80 ? 5.597 9.794 -1.968 1.00 98.56 80 LYS A O 1
ATOM 622 N N . MET A 1 81 ? 5.960 8.306 -3.608 1.00 98.44 81 MET A N 1
ATOM 623 C CA . MET A 1 81 ? 4.989 7.326 -3.102 1.00 98.44 81 MET A CA 1
ATOM 624 C C . MET A 1 81 ? 5.439 6.703 -1.776 1.00 98.44 81 MET A C 1
ATOM 626 O O . MET A 1 81 ? 4.615 6.497 -0.888 1.00 98.44 81 MET A O 1
ATOM 630 N N . GLN A 1 82 ? 6.738 6.448 -1.610 1.00 98.56 82 GLN A N 1
ATOM 631 C CA . GLN A 1 82 ? 7.305 5.960 -0.354 1.00 98.56 82 GLN A CA 1
ATOM 632 C C . GLN A 1 82 ? 7.124 6.976 0.784 1.00 98.56 82 GLN A C 1
ATOM 634 O O . GLN A 1 82 ? 6.695 6.599 1.874 1.00 98.56 82 GLN A O 1
ATOM 639 N N . ASP A 1 83 ? 7.359 8.263 0.518 1.00 98.12 83 ASP A N 1
ATOM 640 C CA . ASP A 1 83 ? 7.149 9.342 1.492 1.00 98.12 83 ASP A CA 1
ATOM 641 C C . ASP A 1 83 ? 5.663 9.464 1.889 1.00 98.12 83 ASP A C 1
ATOM 643 O O . ASP A 1 83 ? 5.318 9.623 3.067 1.00 98.12 83 ASP A O 1
ATOM 647 N N . GLN A 1 84 ? 4.754 9.320 0.917 1.00 98.31 84 GLN A N 1
ATOM 648 C CA . GLN A 1 84 ? 3.311 9.285 1.176 1.00 98.31 84 GLN A CA 1
ATOM 649 C C . GLN A 1 84 ? 2.923 8.082 2.038 1.00 98.31 84 GLN A C 1
ATOM 651 O O . GLN A 1 84 ? 2.174 8.228 3.004 1.00 98.31 84 GLN A O 1
ATOM 656 N N . LEU A 1 85 ? 3.466 6.902 1.741 1.00 98.00 85 LEU A N 1
ATOM 657 C CA . LEU A 1 85 ? 3.209 5.696 2.519 1.00 98.00 85 LEU A CA 1
ATOM 658 C C . LEU A 1 85 ? 3.717 5.832 3.961 1.00 98.00 85 LEU A C 1
ATOM 660 O O . LEU A 1 85 ? 2.996 5.486 4.898 1.00 98.00 85 LEU A O 1
ATOM 664 N N . HIS A 1 86 ? 4.908 6.403 4.160 1.00 97.81 86 HIS A N 1
ATOM 665 C CA . HIS A 1 86 ? 5.432 6.708 5.494 1.00 97.81 86 HIS A CA 1
ATOM 666 C C . HIS A 1 86 ? 4.546 7.674 6.282 1.00 97.81 86 HIS A C 1
ATOM 668 O O . HIS A 1 86 ? 4.484 7.571 7.505 1.00 97.81 86 HIS A O 1
ATOM 674 N N . THR A 1 87 ? 3.814 8.555 5.601 1.00 98.06 87 THR A N 1
ATOM 675 C CA . THR A 1 87 ? 2.832 9.438 6.241 1.00 98.06 87 THR A CA 1
ATOM 676 C C . THR A 1 87 ? 1.556 8.683 6.630 1.00 98.06 87 THR A C 1
ATOM 678 O O . THR A 1 87 ? 1.017 8.899 7.712 1.00 98.06 87 THR A O 1
ATOM 681 N N . VAL A 1 88 ? 1.074 7.766 5.786 1.00 98.19 88 VAL A N 1
ATOM 682 C CA . VAL A 1 88 ? -0.181 7.022 6.010 1.00 98.19 88 VAL A CA 1
ATOM 683 C C . VAL A 1 88 ? -0.052 5.957 7.103 1.00 98.19 88 VAL A C 1
ATOM 685 O O . VAL A 1 88 ? -0.987 5.773 7.885 1.00 98.19 88 VAL A O 1
ATOM 688 N N . ILE A 1 89 ? 1.095 5.277 7.204 1.00 97.88 89 ILE A N 1
ATOM 689 C CA . ILE A 1 89 ? 1.319 4.191 8.176 1.00 97.88 89 ILE A CA 1
ATOM 690 C C . ILE A 1 89 ? 0.991 4.617 9.627 1.00 97.88 89 ILE A C 1
ATOM 692 O O . ILE A 1 89 ? 0.205 3.927 10.280 1.00 97.88 89 ILE A O 1
ATOM 696 N N . PRO A 1 90 ? 1.495 5.754 10.151 1.00 97.88 90 PRO A N 1
ATOM 697 C CA . PRO A 1 90 ? 1.142 6.229 11.489 1.00 97.88 90 PRO A CA 1
ATOM 698 C C . PRO A 1 90 ? -0.356 6.477 11.691 1.00 97.88 90 PRO A C 1
ATOM 700 O O . PRO A 1 90 ? -0.877 6.212 12.774 1.00 97.88 90 PRO A O 1
ATOM 703 N N . HIS A 1 91 ? -1.062 6.980 10.673 1.00 97.81 91 HIS A N 1
ATOM 704 C CA . HIS A 1 91 ? -2.508 7.200 10.754 1.00 97.81 91 HIS A CA 1
ATOM 705 C C . HIS A 1 91 ? -3.274 5.880 10.838 1.00 97.81 91 HIS A C 1
ATOM 707 O O . HIS A 1 91 ? -4.174 5.755 11.667 1.00 97.81 91 HIS A O 1
ATOM 713 N N . ALA A 1 92 ? -2.879 4.879 10.048 1.00 97.31 92 ALA A N 1
ATOM 714 C CA . ALA A 1 92 ? -3.462 3.542 10.114 1.00 97.31 92 ALA A CA 1
ATOM 715 C C . ALA A 1 92 ? -3.241 2.895 11.492 1.00 97.31 92 ALA A C 1
ATOM 717 O O . ALA A 1 92 ? -4.176 2.342 12.072 1.00 97.31 92 ALA A O 1
ATOM 718 N N . SER A 1 93 ? -2.040 3.033 12.063 1.00 97.19 93 SER A N 1
ATOM 719 C CA . SER A 1 93 ? -1.747 2.551 13.419 1.00 97.19 93 SER A CA 1
ATOM 720 C C . SER A 1 93 ? -2.610 3.241 14.479 1.00 97.19 93 SER A C 1
ATOM 722 O O . SER A 1 93 ? -3.186 2.563 15.327 1.00 97.19 93 SER A O 1
ATOM 724 N N . LYS A 1 94 ? -2.767 4.571 14.406 1.00 97.81 94 LYS A N 1
ATOM 725 C CA . LYS A 1 94 ? -3.649 5.325 15.316 1.00 97.81 94 LYS A CA 1
ATOM 726 C C . LYS A 1 94 ? -5.104 4.874 15.208 1.00 97.81 94 LYS A C 1
ATOM 728 O O . LYS A 1 94 ? -5.753 4.688 16.231 1.00 97.81 94 LYS A O 1
ATOM 733 N N . LEU A 1 95 ? -5.600 4.666 13.988 1.00 97.81 95 LEU A N 1
ATOM 734 C CA . LEU A 1 95 ? -6.958 4.177 13.758 1.00 97.81 95 LEU A CA 1
ATOM 735 C C . LEU A 1 95 ? -7.157 2.778 14.353 1.00 97.81 95 LEU A C 1
ATOM 737 O O . LEU A 1 95 ? -8.168 2.530 15.00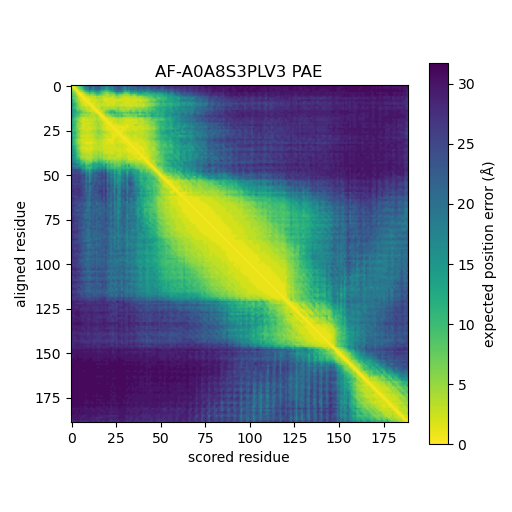1 1.00 97.81 95 LEU A O 1
ATOM 741 N N . LYS A 1 96 ? -6.176 1.882 14.197 1.00 97.69 96 LYS A N 1
ATOM 742 C CA . LYS A 1 96 ? -6.217 0.545 14.803 1.00 97.69 96 LYS A CA 1
ATOM 743 C C . LYS A 1 96 ? -6.307 0.621 16.330 1.00 97.69 96 LYS A C 1
ATOM 745 O O . LYS A 1 96 ? -7.137 -0.064 16.920 1.00 97.69 96 LYS A O 1
ATOM 750 N N . SER A 1 97 ? -5.495 1.467 16.964 1.00 96.94 97 SER A N 1
ATOM 751 C CA . SER A 1 97 ? -5.563 1.691 18.413 1.00 96.94 97 SER A CA 1
ATOM 752 C C . SER A 1 97 ? -6.914 2.266 18.843 1.00 96.94 97 SER A C 1
ATOM 754 O O . SER A 1 97 ? -7.491 1.788 19.813 1.00 96.94 97 SER A O 1
ATOM 756 N N . PHE A 1 98 ? -7.442 3.242 18.099 1.00 98.19 98 PHE A N 1
ATOM 757 C CA . PHE A 1 98 ? -8.752 3.837 18.364 1.00 98.19 98 PHE A CA 1
ATOM 758 C C . PHE A 1 98 ? -9.884 2.802 18.305 1.00 98.19 98 PHE A C 1
ATOM 760 O O . PHE A 1 98 ? -10.711 2.747 19.210 1.00 98.19 98 PHE A O 1
ATOM 767 N N . LEU A 1 99 ? -9.890 1.935 17.288 1.00 97.12 99 LEU A N 1
ATOM 768 C CA . LEU A 1 99 ? -10.875 0.855 17.174 1.00 97.12 99 LEU A CA 1
ATOM 769 C C . LEU A 1 99 ? -10.789 -0.130 18.348 1.00 97.12 99 LEU A C 1
ATOM 771 O O . LEU A 1 99 ? -11.824 -0.574 18.838 1.00 97.12 99 LEU A O 1
ATOM 775 N N . GLY A 1 100 ? -9.577 -0.427 18.830 1.00 96.75 100 GLY A N 1
ATOM 776 C CA . GLY A 1 100 ? -9.379 -1.257 20.019 1.00 96.75 100 GLY A CA 1
ATOM 777 C C . GLY A 1 100 ? -9.977 -0.632 21.283 1.00 96.75 100 GLY A C 1
ATOM 778 O O . GLY A 1 100 ? -10.690 -1.307 22.019 1.00 96.75 100 GLY A O 1
ATOM 779 N N . VAL A 1 101 ? -9.751 0.668 21.506 1.00 96.69 101 VAL A N 1
ATOM 780 C CA . VAL A 1 101 ? -10.350 1.396 22.641 1.00 96.69 101 VAL A CA 1
ATOM 781 C C . VAL A 1 101 ? -11.875 1.391 22.547 1.00 96.69 101 VAL A C 1
ATOM 783 O O . VAL A 1 101 ? -12.542 1.029 23.510 1.00 96.69 101 VAL A O 1
ATOM 786 N N . HIS A 1 102 ? -12.429 1.697 21.374 1.00 96.50 102 HIS A N 1
ATOM 787 C CA . HIS A 1 102 ? -13.876 1.712 21.166 1.00 96.50 102 HIS A CA 1
ATOM 788 C C . HIS A 1 102 ? -14.524 0.334 21.397 1.00 96.50 102 HIS A C 1
ATOM 790 O O . HIS A 1 102 ? -15.622 0.238 21.943 1.00 96.50 102 HIS A O 1
ATOM 796 N N . GLN A 1 103 ? -13.849 -0.758 21.025 1.00 96.00 103 GLN A N 1
ATOM 797 C CA . GLN A 1 103 ? -14.328 -2.110 21.319 1.00 96.00 103 GLN A CA 1
ATOM 798 C C . GLN A 1 103 ? -14.371 -2.386 22.831 1.00 96.00 103 GLN A C 1
ATOM 800 O O . GLN A 1 103 ? -15.348 -2.957 23.319 1.00 96.00 103 GLN A O 1
ATOM 805 N N . ILE A 1 104 ? -13.346 -1.957 23.575 1.00 94.69 104 ILE A N 1
ATOM 806 C CA . ILE A 1 104 ? -13.313 -2.070 25.041 1.00 94.69 104 ILE A CA 1
ATOM 807 C C . ILE A 1 104 ? -14.451 -1.250 25.663 1.00 94.69 104 ILE A C 1
ATOM 809 O O . ILE A 1 104 ? -15.165 -1.755 26.525 1.00 94.69 104 ILE A O 1
ATOM 813 N N . GLU A 1 105 ? -14.680 -0.018 25.202 1.00 97.25 105 GLU A N 1
ATOM 814 C CA . GLU A 1 105 ? -15.778 0.832 25.685 1.00 97.25 105 GLU A CA 1
ATOM 815 C C . GLU A 1 105 ? -17.147 0.162 25.502 1.00 97.25 105 GLU A C 1
ATOM 817 O O . GLU A 1 105 ? -17.963 0.143 26.428 1.00 97.25 105 GLU A O 1
ATOM 822 N N . GLN A 1 106 ? -17.384 -0.459 24.342 1.00 96.75 106 GLN A N 1
ATOM 823 C CA . GLN A 1 106 ? -18.616 -1.207 24.086 1.00 96.75 106 GLN A CA 1
ATOM 824 C C . GLN A 1 106 ? -18.797 -2.388 25.046 1.00 96.75 106 GLN A C 1
ATOM 826 O O . GLN A 1 106 ? -19.909 -2.605 25.533 1.00 96.75 106 GLN A O 1
ATOM 831 N N . GLN A 1 107 ? -17.728 -3.133 25.340 1.00 94.38 107 GLN A N 1
ATOM 832 C CA . GLN A 1 107 ? -17.766 -4.234 26.307 1.00 94.38 107 GLN A CA 1
ATOM 833 C C . GLN A 1 107 ? -18.059 -3.725 27.721 1.00 94.38 107 GLN A C 1
ATOM 835 O O . GLN A 1 107 ? -18.922 -4.276 28.401 1.00 94.38 107 GLN A O 1
ATOM 840 N N . VAL A 1 108 ? -17.422 -2.630 28.143 1.00 96.19 108 VAL A N 1
ATOM 841 C CA . VAL A 1 108 ? -17.688 -2.000 29.446 1.00 96.19 108 VAL A CA 1
ATOM 842 C C . VAL A 1 108 ? -19.152 -1.575 29.554 1.00 96.19 108 VAL A C 1
ATOM 844 O O . VAL A 1 108 ? -19.791 -1.843 30.566 1.00 96.19 108 VAL A O 1
ATOM 847 N N . HIS A 1 109 ? -19.725 -0.978 28.506 1.00 96.69 109 HIS A N 1
ATOM 848 C CA . HIS A 1 109 ? -21.143 -0.605 28.494 1.00 96.69 109 HIS A CA 1
ATOM 849 C C . HIS A 1 109 ? -22.080 -1.817 28.561 1.00 96.69 109 HIS A C 1
ATOM 851 O O . HIS A 1 109 ? -23.138 -1.741 29.184 1.00 96.69 109 HIS A O 1
ATOM 857 N N . GLN A 1 110 ? -21.721 -2.938 27.931 1.00 95.12 110 GLN A N 1
ATOM 858 C CA . GLN A 1 110 ? -22.486 -4.181 28.046 1.00 95.12 110 GLN A CA 1
ATOM 859 C C . GLN A 1 110 ? -22.442 -4.735 29.475 1.00 95.12 110 GLN A C 1
ATOM 861 O O . GLN A 1 110 ? -23.498 -5.042 30.026 1.00 95.12 110 GLN A O 1
ATOM 866 N N . CYS A 1 111 ? -21.256 -4.795 30.088 1.00 93.38 111 CYS A N 1
ATOM 867 C CA . CYS A 1 111 ? -21.094 -5.221 31.478 1.00 93.38 111 CYS A CA 1
ATOM 868 C C . CYS A 1 111 ? -21.855 -4.310 32.446 1.00 93.38 111 CYS A C 1
ATOM 870 O O . CYS A 1 111 ? -22.510 -4.807 33.355 1.00 93.38 111 CYS A O 1
ATOM 872 N N . GLN A 1 112 ? -21.818 -2.992 32.233 1.00 96.12 112 GLN A N 1
ATOM 873 C CA . GLN A 1 112 ? -22.543 -2.048 33.081 1.00 96.12 112 GLN A CA 1
ATOM 874 C C . GLN A 1 112 ? -24.050 -2.298 33.030 1.00 96.12 112 GLN A C 1
ATOM 876 O O . GLN A 1 112 ? -24.679 -2.383 34.076 1.00 96.12 112 GLN A O 1
ATOM 881 N N . ARG A 1 113 ? -24.623 -2.497 31.835 1.00 94.81 113 ARG A N 1
ATOM 882 C CA . ARG A 1 113 ? -26.049 -2.837 31.712 1.00 94.81 113 ARG A CA 1
ATOM 883 C C . ARG A 1 113 ? -26.397 -4.129 32.443 1.00 94.81 113 ARG A C 1
ATOM 885 O O . ARG A 1 113 ? -27.414 -4.179 33.115 1.00 94.81 113 ARG A O 1
ATOM 892 N N . TYR A 1 114 ? -25.540 -5.144 32.344 1.00 93.62 114 TYR A N 1
ATOM 893 C CA . TYR A 1 114 ? -25.740 -6.399 33.064 1.00 93.62 114 TYR A CA 1
ATOM 894 C C . TYR A 1 114 ? -25.742 -6.200 34.589 1.00 93.62 114 TYR A C 1
ATOM 896 O O . TYR A 1 114 ? -26.606 -6.735 35.275 1.00 93.62 114 TYR A O 1
ATOM 904 N N . ILE A 1 115 ? -24.819 -5.389 35.118 1.00 89.75 115 ILE A N 1
ATOM 905 C CA . ILE A 1 115 ? -24.788 -5.029 36.545 1.00 89.75 115 ILE A CA 1
ATOM 906 C C . ILE A 1 115 ? -26.060 -4.267 36.940 1.00 89.75 115 ILE A C 1
ATOM 908 O O . ILE A 1 115 ? -26.672 -4.595 37.953 1.00 89.75 115 ILE A O 1
ATOM 912 N N . ASP A 1 116 ? -26.481 -3.291 36.133 1.00 92.12 116 ASP A N 1
ATOM 913 C CA . ASP A 1 116 ? -27.689 -2.502 36.394 1.00 92.12 116 ASP A CA 1
ATOM 914 C C . ASP A 1 116 ? -28.958 -3.372 36.390 1.00 92.12 116 ASP A C 1
ATOM 916 O O . ASP A 1 116 ? -29.901 -3.097 37.133 1.00 92.12 116 ASP A O 1
ATOM 920 N N . ASP A 1 117 ? -29.004 -4.404 35.547 1.00 91.00 117 ASP A N 1
ATOM 921 C CA . ASP A 1 117 ? -30.114 -5.355 35.488 1.00 91.00 117 ASP A CA 1
ATOM 922 C C . ASP A 1 117 ? -30.118 -6.292 36.708 1.00 91.00 117 ASP A C 1
ATOM 924 O O . ASP A 1 117 ? -31.183 -6.554 37.267 1.00 91.00 117 ASP A O 1
ATOM 928 N N . LEU A 1 118 ? -28.944 -6.735 37.176 1.00 85.94 118 LEU A N 1
ATOM 929 C CA . LEU A 1 118 ? -28.814 -7.525 38.406 1.00 85.94 118 LEU A CA 1
ATOM 930 C C . LEU A 1 118 ? -29.205 -6.736 39.663 1.00 85.94 118 LEU A C 1
ATOM 932 O O . LEU A 1 118 ? -29.870 -7.283 40.537 1.00 85.94 118 LEU A O 1
ATOM 936 N N . ASP A 1 119 ? -28.833 -5.458 39.757 1.00 86.56 119 ASP A N 1
ATOM 937 C CA . ASP A 1 119 ? -29.188 -4.599 40.901 1.00 86.56 119 ASP A CA 1
ATOM 938 C C . ASP A 1 119 ? -30.707 -4.340 40.985 1.00 86.56 119 ASP A C 1
ATOM 940 O O . ASP A 1 119 ? -31.303 -4.191 42.060 1.00 86.56 119 ASP A O 1
ATOM 944 N N . LYS A 1 120 ? -31.370 -4.346 39.824 1.00 89.06 120 LYS A N 1
ATOM 945 C CA . LYS A 1 120 ? -32.830 -4.262 39.720 1.00 89.06 120 LYS A CA 1
ATOM 946 C C . LYS A 1 120 ? -33.534 -5.594 39.971 1.00 89.06 120 LYS A C 1
ATOM 948 O O . LYS A 1 120 ? -34.741 -5.564 40.200 1.00 89.06 120 LYS A O 1
ATOM 953 N N . ASP A 1 121 ? -32.840 -6.732 39.940 1.00 89.75 121 ASP A N 1
ATOM 954 C CA . ASP A 1 121 ? -33.457 -8.033 40.198 1.00 89.75 121 ASP A CA 1
ATOM 955 C C . ASP A 1 121 ? -33.802 -8.167 41.690 1.00 89.75 121 ASP A C 1
ATOM 957 O O . ASP A 1 121 ? -32.954 -8.394 42.557 1.00 89.75 121 ASP A O 1
ATOM 961 N N . ASP A 1 122 ? -35.091 -8.039 42.002 1.00 82.62 122 ASP A N 1
ATOM 962 C CA . ASP A 1 122 ? -35.603 -8.128 43.369 1.00 82.62 122 ASP A CA 1
ATOM 963 C C . ASP A 1 122 ? -35.331 -9.493 44.029 1.00 82.62 122 ASP A C 1
ATOM 965 O O . ASP A 1 122 ? -35.330 -9.584 45.259 1.00 82.62 122 ASP A O 1
ATOM 969 N N . ARG A 1 123 ? -35.002 -10.542 43.258 1.00 79.38 123 ARG A N 1
ATOM 970 C CA . ARG A 1 123 ? -34.590 -11.844 43.811 1.00 79.38 123 ARG A CA 1
ATOM 971 C C . ARG A 1 123 ? -33.258 -11.763 44.551 1.00 79.38 123 ARG A C 1
ATOM 973 O O . ARG A 1 123 ? -33.101 -12.416 45.583 1.00 79.38 123 ARG A O 1
ATOM 980 N N . ALA A 1 124 ? -32.318 -10.942 44.080 1.00 67.56 124 ALA A N 1
ATOM 981 C CA . ALA A 1 124 ? -31.043 -10.731 44.766 1.00 67.56 124 ALA A CA 1
ATOM 982 C C . ALA A 1 124 ? -31.253 -10.023 46.119 1.00 67.56 124 ALA A C 1
ATOM 984 O O . ALA A 1 124 ? -30.645 -10.381 47.137 1.00 67.56 124 ALA A O 1
ATOM 985 N N . LYS A 1 125 ? -32.199 -9.076 46.164 1.00 75.12 125 LYS A N 1
ATOM 986 C CA . LYS A 1 125 ? -32.621 -8.411 47.407 1.00 75.12 125 LYS A CA 1
ATOM 987 C C . LYS A 1 125 ? -33.323 -9.388 48.349 1.00 75.12 125 LYS A C 1
ATOM 989 O O . LYS A 1 125 ? -33.031 -9.405 49.543 1.00 75.12 125 LYS A O 1
ATOM 994 N N . GLU A 1 126 ? -34.192 -10.252 47.826 1.00 72.88 126 GLU A N 1
ATOM 995 C CA . GLU A 1 126 ? -34.886 -11.270 48.620 1.00 72.88 126 GLU A CA 1
ATOM 996 C C . GLU A 1 126 ? -33.910 -12.285 49.240 1.00 72.88 126 GLU A C 1
ATOM 998 O O . GLU A 1 126 ? -34.056 -12.660 50.408 1.00 72.88 126 GLU A O 1
ATOM 1003 N N . PHE A 1 127 ? -32.878 -12.695 48.497 1.00 68.19 127 PHE A N 1
ATOM 1004 C CA . PHE A 1 127 ? -31.839 -13.593 49.001 1.00 68.19 127 PHE A CA 1
ATOM 1005 C C . PHE A 1 127 ? -31.028 -12.952 50.135 1.00 68.19 127 PHE A C 1
ATOM 1007 O O . PHE A 1 127 ? -30.792 -13.586 51.166 1.00 68.19 127 PHE A O 1
ATOM 1014 N N . THR A 1 128 ? -30.676 -11.671 49.989 1.00 71.44 128 THR A N 1
ATOM 1015 C CA . THR A 1 128 ? -29.983 -10.893 51.030 1.00 71.44 128 THR A CA 1
ATOM 1016 C C . THR A 1 128 ? -30.811 -10.828 52.318 1.00 71.44 128 THR A C 1
ATOM 1018 O O . THR A 1 128 ? -30.310 -11.159 53.394 1.00 71.44 128 THR A O 1
ATOM 1021 N N . ILE A 1 129 ? -32.112 -10.531 52.208 1.00 71.56 129 ILE A N 1
ATOM 1022 C CA . ILE A 1 129 ? -33.037 -10.504 53.353 1.00 71.56 129 ILE A CA 1
ATOM 1023 C C . ILE A 1 129 ? -33.149 -11.888 54.018 1.00 71.56 129 ILE A C 1
ATOM 1025 O O . ILE A 1 129 ? -33.178 -11.988 55.247 1.00 71.56 129 ILE A O 1
ATOM 1029 N N . LYS A 1 130 ? -33.215 -12.979 53.237 1.00 74.94 130 LYS A N 1
ATOM 1030 C CA . LYS A 1 130 ? -33.233 -14.350 53.785 1.00 74.94 130 LYS A CA 1
ATOM 1031 C C . LYS A 1 130 ? -31.957 -14.669 54.566 1.00 74.94 130 LYS A C 1
ATOM 1033 O O . LYS A 1 130 ? -32.048 -15.264 55.640 1.00 74.94 130 LYS A O 1
ATOM 1038 N N . MET A 1 131 ? -30.788 -14.258 54.074 1.00 69.25 131 MET A N 1
ATOM 1039 C CA . MET A 1 131 ? -29.521 -14.480 54.777 1.00 69.25 131 MET A CA 1
ATOM 1040 C C . MET A 1 131 ? -29.436 -13.707 56.098 1.00 69.25 131 MET A C 1
ATOM 1042 O O . MET A 1 131 ? -29.016 -14.274 57.108 1.00 69.25 131 MET A O 1
ATOM 1046 N N . GLU A 1 132 ? -29.877 -12.447 56.130 1.00 76.19 132 GLU A N 1
ATOM 1047 C CA . GLU A 1 132 ? -29.926 -11.660 57.370 1.00 76.19 132 GLU A CA 1
ATOM 1048 C C . GLU A 1 132 ? -30.836 -12.306 58.420 1.00 76.19 132 GLU A C 1
ATOM 1050 O O . GLU A 1 132 ? -30.424 -12.475 59.571 1.00 76.19 132 GLU A O 1
ATOM 1055 N N . LYS A 1 133 ? -32.025 -12.772 58.013 1.00 78.25 133 LYS A N 1
ATOM 1056 C CA . LYS A 1 133 ? -32.942 -13.514 58.895 1.00 78.25 133 LYS A CA 1
ATOM 1057 C C . LYS A 1 133 ? -32.322 -14.806 59.428 1.00 78.25 133 LYS A C 1
ATOM 1059 O O . LYS A 1 133 ? -32.467 -15.113 60.613 1.00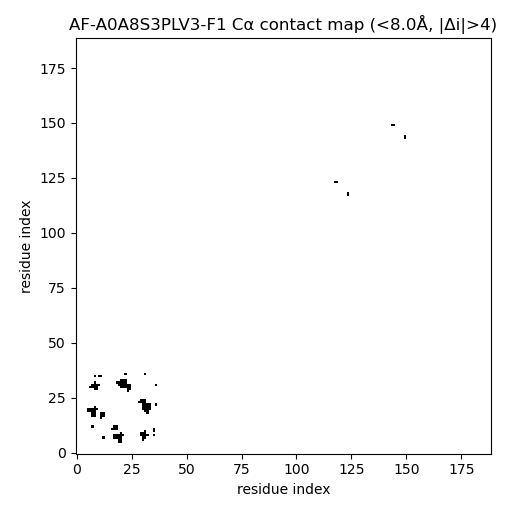 78.25 133 LYS A O 1
ATOM 1064 N N . ASN A 1 134 ? -31.596 -15.554 58.597 1.00 75.88 134 ASN A N 1
ATOM 1065 C CA . ASN A 1 134 ? -30.884 -16.753 59.050 1.00 75.88 134 ASN A CA 1
ATOM 1066 C C . ASN A 1 134 ? -29.796 -16.412 60.082 1.00 75.88 134 ASN A C 1
ATOM 1068 O O . ASN A 1 134 ? -29.673 -17.103 61.092 1.00 75.88 134 ASN A O 1
ATOM 1072 N N . ASN A 1 135 ? -29.073 -15.306 59.894 1.00 80.75 135 ASN A N 1
ATOM 1073 C CA . ASN A 1 135 ? -28.080 -14.819 60.855 1.00 80.75 135 ASN A CA 1
ATOM 1074 C C . ASN A 1 135 ? -28.703 -14.400 62.197 1.00 80.75 135 ASN A C 1
ATOM 1076 O O . ASN A 1 135 ? -28.140 -14.665 63.262 1.00 80.75 135 ASN A O 1
ATOM 1080 N N . GLU A 1 136 ? -29.866 -13.746 62.180 1.00 82.81 136 GLU A N 1
ATOM 1081 C CA . GLU A 1 136 ? -30.615 -13.448 63.407 1.00 82.81 136 GLU A CA 1
ATOM 1082 C C . GLU A 1 136 ? -31.079 -14.725 64.107 1.00 82.81 136 GLU A C 1
ATOM 1084 O O . GLU A 1 136 ? -30.941 -14.847 65.327 1.00 82.81 136 GLU A O 1
ATOM 1089 N N . THR A 1 137 ? -31.539 -15.708 63.336 1.00 80.19 137 THR A N 1
ATOM 1090 C CA . THR A 1 137 ? -31.954 -17.012 63.860 1.00 80.19 137 THR A CA 1
ATOM 1091 C C . THR A 1 137 ? -30.778 -17.741 64.515 1.00 80.19 137 THR A C 1
ATOM 1093 O O . THR A 1 137 ? -30.912 -18.221 65.639 1.00 80.19 137 THR A O 1
ATOM 1096 N N . GLU A 1 138 ? -29.587 -17.742 63.907 1.00 81.75 138 GLU A N 1
ATOM 1097 C CA . GLU A 1 138 ? -28.371 -18.279 64.533 1.00 81.75 138 GLU A CA 1
ATOM 1098 C C . GLU A 1 138 ? -28.001 -17.560 65.835 1.00 81.75 138 GLU A C 1
ATOM 1100 O O . GLU A 1 138 ? -27.606 -18.204 66.811 1.00 81.75 138 GLU A O 1
ATOM 1105 N N . LYS A 1 139 ? -28.121 -16.226 65.883 1.00 88.81 139 LYS A N 1
ATOM 1106 C CA . LYS A 1 139 ? -27.872 -15.454 67.112 1.00 88.81 139 LYS A CA 1
ATOM 1107 C C . LYS A 1 139 ? -28.851 -15.847 68.218 1.00 88.81 139 LYS A C 1
ATOM 1109 O O . LYS A 1 139 ? -28.443 -15.949 69.376 1.00 88.81 139 LYS A O 1
ATOM 1114 N N . ILE A 1 140 ? -30.120 -16.077 67.876 1.00 82.88 140 ILE A N 1
ATOM 1115 C CA . ILE A 1 140 ? -31.141 -16.555 68.816 1.00 82.88 140 ILE A CA 1
ATOM 1116 C C . ILE A 1 140 ? -30.806 -17.975 69.288 1.00 82.88 140 ILE A C 1
ATOM 1118 O O . ILE A 1 140 ? -30.777 -18.206 70.494 1.00 82.88 140 ILE A O 1
ATOM 1122 N N . ILE A 1 141 ? -30.469 -18.896 68.378 1.00 80.19 141 ILE A N 1
ATOM 1123 C CA . ILE A 1 141 ? -30.072 -20.275 68.714 1.00 80.19 141 ILE A CA 1
ATOM 1124 C C . ILE A 1 141 ? -28.865 -20.278 69.661 1.00 80.19 141 ILE A C 1
ATOM 1126 O O . ILE A 1 141 ? -28.892 -20.959 70.684 1.00 80.19 141 ILE A O 1
ATOM 1130 N N . LYS A 1 142 ? -27.831 -19.470 69.385 1.00 83.75 142 LYS A N 1
ATOM 1131 C CA . LYS A 1 142 ? -26.653 -19.333 70.262 1.00 83.75 142 LYS A CA 1
ATOM 1132 C C . LYS A 1 142 ? -27.024 -18.815 71.655 1.00 83.75 142 LYS A C 1
ATOM 1134 O O . LYS A 1 142 ? -26.528 -19.342 72.648 1.00 83.75 142 LYS A O 1
ATOM 1139 N N . LYS A 1 143 ? -27.913 -17.818 71.747 1.00 86.06 143 LYS A N 1
ATOM 1140 C CA . LYS A 1 143 ? -28.418 -17.312 73.037 1.00 86.06 143 LYS A CA 1
ATOM 1141 C C . LYS A 1 143 ? -29.209 -18.376 73.798 1.00 86.06 143 LYS A C 1
ATOM 1143 O O . LYS A 1 143 ? -28.983 -18.542 74.991 1.00 86.06 143 LYS A O 1
ATOM 1148 N N . LEU A 1 144 ? -30.088 -19.117 73.127 1.00 78.94 144 LEU A N 1
ATOM 1149 C CA . LEU A 1 144 ? -30.866 -20.190 73.753 1.00 78.94 144 LEU A CA 1
ATOM 1150 C C . LEU A 1 144 ? -29.969 -21.328 74.252 1.00 78.94 144 LEU A C 1
ATOM 1152 O O . LEU A 1 144 ? -30.142 -21.772 75.381 1.00 78.94 144 LEU A O 1
ATOM 1156 N N . GLY A 1 145 ? -28.959 -21.730 73.476 1.00 74.38 145 GLY A N 1
ATOM 1157 C CA . GLY A 1 145 ? -27.981 -22.736 73.902 1.00 74.38 145 GLY A CA 1
ATOM 1158 C C . GLY A 1 145 ? -27.162 -22.316 75.129 1.00 74.38 145 GLY A C 1
ATOM 1159 O O . GLY A 1 145 ? -26.772 -23.163 75.925 1.00 74.38 145 GLY A O 1
ATOM 1160 N N . SER A 1 146 ? -26.944 -21.011 75.334 1.00 81.56 146 SER A N 1
ATOM 1161 C CA . SER A 1 146 ? -26.273 -20.499 76.540 1.00 81.56 1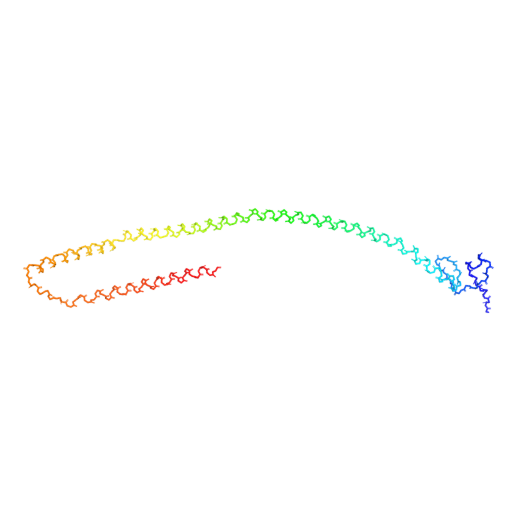46 SER A CA 1
ATOM 1162 C C . SER A 1 146 ? -27.146 -20.506 77.806 1.00 81.56 146 SER A C 1
ATOM 1164 O O . SER A 1 146 ? -26.616 -20.334 78.900 1.00 81.56 146 SER A O 1
ATOM 1166 N N . LEU A 1 147 ? -28.464 -20.712 77.679 1.00 79.31 147 LEU A N 1
ATOM 1167 C CA . LEU A 1 147 ? -29.426 -20.689 78.792 1.00 79.31 147 LEU A CA 1
ATOM 1168 C C . LEU A 1 147 ? -29.735 -22.083 79.379 1.00 79.31 147 LEU A C 1
ATOM 1170 O O . LEU A 1 147 ? -30.501 -22.174 80.336 1.00 79.31 147 LEU A O 1
ATOM 1174 N N . GLY A 1 148 ? -29.131 -23.153 78.854 1.00 61.53 148 GLY A N 1
ATOM 1175 C CA . GLY A 1 148 ? -29.265 -24.529 79.354 1.00 61.53 148 GLY A CA 1
ATOM 1176 C C . GLY A 1 148 ? -29.281 -25.560 78.221 1.00 61.53 148 GLY A C 1
ATOM 1177 O O . GLY A 1 148 ? -29.596 -25.205 77.088 1.00 61.53 148 GLY A O 1
ATOM 1178 N N . GLU A 1 149 ? -28.923 -26.819 78.519 1.00 57.38 149 GLU A N 1
ATOM 1179 C CA . GLU A 1 149 ? -28.822 -27.936 77.559 1.00 57.38 149 GLU A CA 1
ATOM 1180 C C . GLU A 1 149 ? -30.133 -28.164 76.784 1.00 57.38 149 GLU A C 1
ATOM 1182 O O . GLU A 1 149 ? -30.991 -28.958 77.161 1.00 57.38 149 GLU A O 1
ATOM 1187 N N . LEU A 1 150 ? -30.287 -27.465 75.662 1.00 53.00 150 LEU A N 1
ATOM 1188 C CA . LEU A 1 150 ? -31.308 -27.739 74.663 1.00 53.00 150 LEU A CA 1
ATOM 1189 C C . LEU A 1 150 ? -30.720 -28.698 73.630 1.00 53.00 150 LEU A C 1
ATOM 1191 O O . LEU A 1 150 ? -29.937 -28.310 72.760 1.00 53.00 150 LEU A O 1
ATOM 1195 N N . THR A 1 151 ? -31.123 -29.963 73.707 1.00 52.66 151 THR A N 1
ATOM 1196 C CA . THR A 1 151 ? -30.926 -30.942 72.639 1.00 52.66 151 THR A CA 1
ATOM 1197 C C . THR A 1 151 ? -31.845 -30.588 71.471 1.00 52.66 151 THR A C 1
ATOM 1199 O O . THR A 1 151 ? -32.992 -31.021 71.384 1.00 52.66 151 THR A O 1
ATOM 1202 N N . VAL A 1 152 ? -31.353 -29.751 70.555 1.00 54.38 152 VAL A N 1
ATOM 1203 C CA . VAL A 1 152 ? -32.046 -29.477 69.290 1.00 54.38 152 VAL A CA 1
ATOM 1204 C C . VAL A 1 152 ? -31.979 -30.741 68.433 1.00 54.38 152 VAL A C 1
ATOM 1206 O O . VAL A 1 152 ? -30.949 -31.051 67.835 1.00 54.38 152 VAL A O 1
ATOM 1209 N N . VAL A 1 153 ? -33.083 -31.487 68.389 1.00 52.91 153 VAL A N 1
ATOM 1210 C CA . VAL A 1 153 ? -33.276 -32.604 67.460 1.00 52.91 153 VAL A CA 1
ATOM 1211 C C . VAL A 1 153 ? -33.420 -32.010 66.060 1.00 52.91 153 VAL A C 1
ATOM 1213 O O . VAL A 1 153 ? -34.480 -31.506 65.697 1.00 52.91 153 VAL A O 1
ATOM 1216 N N . LYS A 1 154 ? -32.334 -32.016 65.281 1.00 52.00 154 LYS A N 1
ATOM 1217 C CA . LYS A 1 154 ? -32.391 -31.688 63.853 1.00 52.00 154 LYS A CA 1
ATOM 1218 C C . LYS A 1 154 ? -33.209 -32.772 63.146 1.00 52.00 154 LYS A C 1
ATOM 1220 O O . LYS A 1 154 ? -32.771 -33.913 63.070 1.00 52.00 154 LYS A O 1
ATOM 1225 N N . SER A 1 155 ? -34.407 -32.432 62.677 1.00 53.22 155 SER A N 1
ATOM 1226 C CA . SER A 1 155 ? -35.191 -33.289 61.785 1.00 53.22 155 SER A CA 1
ATOM 1227 C C . SER A 1 155 ? -34.570 -33.280 60.385 1.00 53.22 155 SER A C 1
ATOM 1229 O O . SER A 1 155 ? -34.288 -32.203 59.866 1.00 53.22 155 SER A O 1
ATOM 1231 N N . ASP A 1 156 ? -34.420 -34.452 59.766 1.00 46.97 156 ASP A N 1
ATOM 1232 C CA . ASP A 1 156 ? -33.728 -34.732 58.488 1.00 46.97 156 ASP A CA 1
ATOM 1233 C C . ASP A 1 156 ? -34.228 -33.988 57.217 1.00 46.97 156 ASP A C 1
ATOM 1235 O O . ASP A 1 156 ? -33.870 -34.351 56.097 1.00 46.97 156 ASP A O 1
ATOM 1239 N N . MET A 1 157 ? -35.037 -32.930 57.335 1.00 52.09 157 MET A N 1
ATOM 1240 C CA . MET A 1 157 ? -35.508 -32.135 56.190 1.00 52.09 157 MET A CA 1
ATOM 1241 C C . MET A 1 157 ? -34.457 -31.177 55.597 1.00 52.09 157 MET A C 1
ATOM 1243 O O . MET A 1 157 ? -34.646 -30.711 54.474 1.00 52.09 157 MET A O 1
ATOM 1247 N N . ASP A 1 158 ? -33.341 -30.919 56.285 1.00 48.84 158 ASP A N 1
ATOM 1248 C CA . ASP A 1 158 ? -32.325 -29.937 55.858 1.00 48.84 158 ASP A CA 1
ATOM 1249 C C . ASP A 1 158 ? -31.343 -30.448 54.779 1.00 48.84 158 ASP A C 1
ATOM 1251 O O . ASP A 1 158 ? -30.510 -29.689 54.289 1.00 48.84 158 ASP A O 1
ATOM 1255 N N . LEU A 1 159 ? -31.429 -31.716 54.359 1.00 51.75 159 LEU A N 1
ATOM 1256 C CA . LEU A 1 159 ? -30.476 -32.314 53.405 1.00 51.75 159 LEU A CA 1
ATOM 1257 C C . LEU A 1 159 ? -30.763 -32.007 51.921 1.00 51.75 159 LEU A C 1
ATOM 1259 O O . LEU A 1 159 ? -29.926 -32.287 51.063 1.00 51.75 159 LEU A O 1
ATOM 1263 N N . ASN A 1 160 ? -31.915 -31.419 51.577 1.00 50.03 160 ASN A N 1
ATOM 1264 C CA . ASN A 1 160 ? -32.281 -31.201 50.168 1.00 50.03 160 ASN A CA 1
ATOM 1265 C C . ASN A 1 160 ? -31.762 -29.887 49.561 1.00 50.03 160 ASN A C 1
ATOM 1267 O O . ASN A 1 160 ? -31.605 -29.806 48.342 1.00 50.03 160 ASN A O 1
ATOM 1271 N N . THR A 1 161 ? -31.441 -28.874 5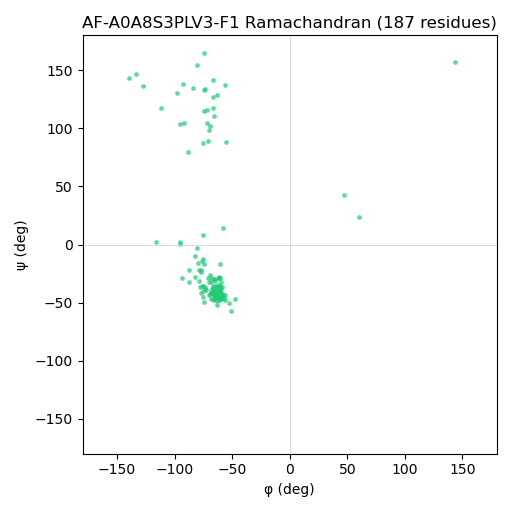0.364 1.00 50.84 161 THR A N 1
ATOM 1272 C CA . THR A 1 161 ? -30.940 -27.573 49.878 1.00 50.84 161 THR A CA 1
ATOM 1273 C C . THR A 1 161 ? -29.516 -27.654 49.320 1.00 50.84 161 THR A C 1
ATOM 1275 O O . THR A 1 161 ? -29.184 -26.942 48.373 1.00 50.84 161 THR A O 1
ATOM 1278 N N . GLU A 1 162 ? -28.688 -28.576 49.815 1.00 46.75 162 GLU A N 1
ATOM 1279 C CA . GLU A 1 162 ? -27.286 -28.726 49.394 1.00 46.75 162 GLU A CA 1
ATOM 1280 C C . GLU A 1 162 ? -27.142 -29.263 47.953 1.00 46.75 162 GLU A C 1
ATOM 1282 O O . GLU A 1 162 ? -26.173 -28.966 47.248 1.00 46.75 162 GLU A O 1
ATOM 1287 N N . THR A 1 163 ? -28.143 -30.002 47.461 1.00 51.84 163 THR A N 1
ATOM 1288 C CA . THR A 1 163 ? -28.140 -30.532 46.084 1.00 51.84 163 THR A CA 1
ATOM 1289 C C . THR A 1 163 ? -28.517 -29.495 45.021 1.00 51.84 163 THR A C 1
ATOM 1291 O O . THR A 1 163 ? -28.131 -29.660 43.862 1.00 51.84 163 THR A O 1
ATOM 1294 N N . GLY A 1 164 ? -29.225 -28.422 45.397 1.00 51.97 164 GLY A N 1
ATOM 1295 C CA . GLY A 1 164 ? -29.566 -27.310 44.503 1.00 51.97 164 GLY A CA 1
ATOM 1296 C C . GLY A 1 164 ? -28.367 -26.402 44.229 1.00 51.97 164 GLY A C 1
ATOM 1297 O O . GLY A 1 164 ? -28.008 -26.188 43.073 1.00 51.97 164 GLY A O 1
ATOM 1298 N N . VAL A 1 165 ? -27.670 -25.986 45.292 1.00 54.38 165 VAL A N 1
ATOM 1299 C CA . VAL A 1 165 ? -26.481 -25.113 45.212 1.00 54.38 165 VAL A CA 1
ATOM 1300 C C . VAL A 1 165 ? -25.351 -25.767 44.404 1.00 54.38 165 VAL A C 1
ATOM 1302 O O . VAL A 1 165 ? -24.661 -25.103 43.633 1.00 54.38 165 VAL A O 1
ATOM 1305 N N . ARG A 1 166 ? -25.194 -27.098 44.499 1.00 54.25 166 ARG A N 1
ATOM 1306 C CA . ARG A 1 166 ? -24.222 -27.837 43.675 1.00 54.25 166 ARG A CA 1
ATOM 1307 C C . ARG A 1 166 ? -24.541 -27.826 42.180 1.00 54.25 166 ARG A C 1
ATOM 1309 O O . ARG A 1 166 ? -23.601 -27.901 41.398 1.00 54.25 166 ARG A O 1
ATOM 1316 N N . ARG A 1 167 ? -25.814 -27.749 41.770 1.00 56.62 167 ARG A N 1
ATOM 1317 C CA . ARG A 1 167 ? -26.171 -27.679 40.341 1.00 56.62 167 ARG A CA 1
ATOM 1318 C C . ARG A 1 167 ? -25.925 -26.292 39.766 1.00 56.62 167 ARG A C 1
ATOM 1320 O O . ARG A 1 167 ? -25.388 -26.211 38.671 1.00 56.62 167 ARG A O 1
ATOM 1327 N N . GLU A 1 168 ? -26.254 -25.230 40.496 1.00 55.97 168 GLU A N 1
ATOM 1328 C CA . GLU A 1 168 ? -26.021 -23.852 40.033 1.00 55.97 168 GLU A CA 1
ATOM 1329 C C . GLU A 1 168 ? -24.527 -23.561 39.843 1.00 55.97 168 GLU A C 1
ATOM 1331 O O . GLU A 1 168 ? -24.128 -23.118 38.768 1.00 55.97 168 GLU A O 1
ATOM 1336 N N . ALA A 1 169 ? -23.675 -23.965 40.792 1.00 59.22 169 ALA A N 1
ATOM 1337 C CA . ALA A 1 169 ? -22.221 -23.842 40.644 1.00 59.22 169 ALA A CA 1
ATOM 1338 C C . ALA A 1 169 ? -21.661 -24.639 39.442 1.00 59.22 169 ALA A C 1
ATOM 1340 O O . ALA A 1 169 ? -20.639 -24.275 38.857 1.00 59.22 169 ALA A O 1
ATOM 1341 N N . GLN A 1 170 ? -22.324 -25.735 39.055 1.00 60.09 170 GLN A N 1
ATOM 1342 C CA . GLN A 1 170 ? -21.934 -26.545 37.899 1.00 60.09 170 GLN A CA 1
ATOM 1343 C C . GLN A 1 170 ? -22.314 -25.873 36.571 1.00 60.09 170 GLN A C 1
ATOM 1345 O O . GLN A 1 170 ? -21.548 -25.956 35.611 1.00 60.09 170 GLN A O 1
ATOM 1350 N N . VAL A 1 171 ? -23.456 -25.179 36.529 1.00 64.88 171 VAL A N 1
ATOM 1351 C CA . VAL A 1 171 ? -23.897 -24.390 35.36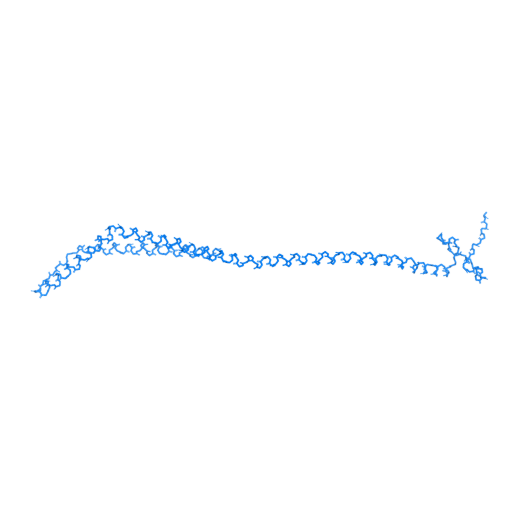7 1.00 64.88 171 VAL A CA 1
ATOM 1352 C C . VAL A 1 171 ? -22.981 -23.181 35.172 1.00 64.88 171 VAL A C 1
ATOM 1354 O O . VAL A 1 171 ? -22.460 -23.001 34.073 1.00 64.88 171 VAL A O 1
ATOM 1357 N N . GLU A 1 172 ? -22.674 -22.431 36.234 1.00 66.31 172 GLU A N 1
ATOM 1358 C CA . GLU A 1 172 ? -21.762 -21.276 36.162 1.00 66.31 172 GLU A CA 1
ATOM 1359 C C . GLU A 1 172 ? -20.351 -21.683 35.710 1.00 66.31 172 GLU A C 1
ATOM 1361 O O . GLU A 1 172 ? -19.746 -21.037 34.853 1.00 66.31 172 GLU A O 1
ATOM 1366 N N . SER A 1 173 ? -19.830 -22.809 36.213 1.00 70.25 173 SER A N 1
ATOM 1367 C CA . SER A 1 173 ? -18.532 -23.339 35.776 1.00 70.25 173 SER A CA 1
ATOM 1368 C C . SER A 1 173 ? -18.518 -23.701 34.282 1.00 70.25 173 SER A C 1
ATOM 1370 O O . SER A 1 173 ? -17.513 -23.485 33.595 1.00 70.25 173 SER A O 1
ATOM 1372 N N . GLN A 1 174 ? -19.634 -24.214 33.760 1.00 67.19 174 GLN A N 1
ATOM 1373 C CA . GLN A 1 174 ? -19.765 -24.596 32.357 1.00 67.19 174 GLN A CA 1
ATOM 1374 C C . GLN A 1 174 ? -19.936 -23.376 31.436 1.00 67.19 174 GLN A C 1
ATOM 1376 O O . GLN A 1 174 ? -19.360 -23.341 30.346 1.00 67.19 174 GLN A O 1
ATOM 1381 N N . GLU A 1 175 ? -20.638 -22.337 31.886 1.00 66.94 175 GLU A N 1
ATOM 1382 C CA . GLU A 1 175 ? -20.754 -21.063 31.170 1.00 66.94 175 GLU A CA 1
ATOM 1383 C C . GLU A 1 175 ? -19.415 -20.314 31.111 1.00 66.94 175 GLU A C 1
ATOM 1385 O O . GLU A 1 175 ? -19.014 -19.857 30.036 1.00 66.94 175 GLU 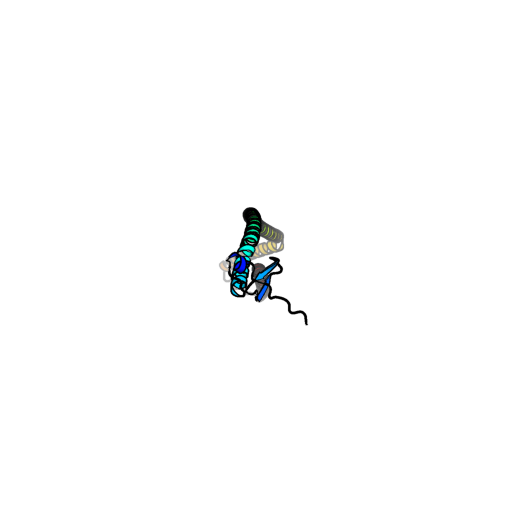A O 1
ATOM 1390 N N . GLN A 1 176 ? -18.648 -20.296 32.206 1.00 66.56 176 GLN A N 1
ATOM 1391 C CA . GLN A 1 176 ? -17.315 -19.685 32.236 1.00 66.56 176 GLN A CA 1
ATOM 1392 C C . GLN A 1 176 ? -16.334 -20.380 31.272 1.00 66.56 176 GLN A C 1
ATOM 1394 O O . GLN A 1 176 ? -15.508 -19.729 30.623 1.00 66.56 176 GLN A O 1
ATOM 1399 N N . SER A 1 177 ? -16.441 -21.707 31.132 1.00 66.38 177 SER A N 1
ATOM 1400 C CA . SER A 1 177 ? -15.661 -22.485 30.161 1.00 66.38 177 SER A CA 1
ATOM 1401 C C . SER A 1 177 ? -16.016 -22.127 28.713 1.00 66.38 177 SER A C 1
ATOM 1403 O O . SER A 1 177 ? -15.125 -21.951 27.876 1.00 66.38 177 SER A O 1
ATOM 1405 N N . ASN A 1 178 ? -17.306 -21.948 28.418 1.00 70.44 178 ASN A N 1
ATOM 1406 C CA . ASN A 1 178 ? -17.775 -21.565 27.086 1.00 70.44 178 ASN A CA 1
ATOM 1407 C C . ASN A 1 178 ? -17.313 -20.155 26.690 1.00 70.44 178 ASN A C 1
ATOM 1409 O O . ASN A 1 178 ? -16.906 -19.944 25.545 1.00 70.44 178 ASN A O 1
ATOM 1413 N N . ILE A 1 179 ? -17.305 -19.210 27.636 1.00 66.69 179 ILE A N 1
ATOM 1414 C CA . ILE A 1 179 ? -16.795 -17.850 27.415 1.00 66.69 179 ILE A CA 1
ATOM 1415 C C . ILE A 1 179 ? -15.296 -17.882 27.097 1.00 66.69 179 ILE A C 1
ATOM 1417 O O . ILE A 1 179 ? -14.877 -17.325 26.083 1.00 66.69 179 ILE A O 1
ATOM 1421 N N . ASN A 1 180 ? -14.491 -18.604 27.885 1.00 63.25 180 ASN A N 1
ATOM 1422 C CA . ASN A 1 180 ? -13.050 -18.722 27.632 1.00 63.25 180 ASN A CA 1
ATOM 1423 C C . ASN A 1 180 ? -12.740 -19.340 26.257 1.00 63.25 180 ASN A C 1
ATOM 1425 O O . ASN A 1 180 ? -11.837 -18.877 25.558 1.00 63.25 180 ASN A O 1
ATOM 1429 N N . ASN A 1 181 ? -13.517 -20.337 25.825 1.00 60.94 181 ASN A N 1
ATOM 1430 C CA . ASN A 1 181 ? -13.355 -20.952 24.506 1.00 60.94 181 ASN A CA 1
ATOM 1431 C C . ASN A 1 181 ? -13.731 -20.012 23.347 1.00 60.94 181 ASN A C 1
ATOM 1433 O O . ASN A 1 181 ? -13.121 -20.086 22.277 1.00 60.94 181 ASN A O 1
ATOM 1437 N N . MET A 1 182 ? -14.700 -19.110 23.535 1.00 56.62 182 MET A N 1
ATOM 1438 C CA . MET A 1 182 ? -15.002 -18.074 22.542 1.00 56.62 182 MET A CA 1
ATOM 1439 C C . MET A 1 182 ? -13.886 -17.030 22.453 1.00 56.62 182 MET A C 1
ATOM 1441 O O . MET A 1 182 ? -13.475 -16.688 21.344 1.00 56.62 182 MET A O 1
ATOM 1445 N N . THR A 1 183 ? -13.341 -16.582 23.585 1.00 60.59 183 THR A N 1
ATOM 1446 C CA . THR A 1 183 ? -12.252 -15.591 23.625 1.00 60.59 183 THR A CA 1
ATOM 1447 C C . THR A 1 183 ? -10.990 -16.100 22.918 1.00 60.59 183 THR A C 1
ATOM 1449 O O . THR A 1 183 ? -10.429 -15.404 22.075 1.00 60.59 183 THR A O 1
ATOM 1452 N N . ILE A 1 184 ? -10.604 -17.360 23.152 1.00 56.28 184 ILE A N 1
ATOM 1453 C CA . ILE A 1 184 ? -9.419 -17.979 22.526 1.00 56.28 184 ILE A CA 1
ATOM 1454 C C . ILE A 1 184 ? -9.566 -18.118 20.998 1.00 56.28 184 ILE A C 1
ATOM 1456 O O . ILE A 1 184 ? -8.579 -18.042 20.264 1.00 56.28 184 ILE A O 1
ATOM 1460 N N . ASN A 1 185 ? -10.786 -18.315 20.490 1.00 49.84 185 ASN A N 1
ATOM 1461 C CA . ASN A 1 185 ? -11.035 -18.413 19.048 1.00 49.84 185 ASN A CA 1
ATOM 1462 C C . ASN A 1 185 ? -11.019 -17.054 18.334 1.00 49.84 185 ASN A C 1
ATOM 1464 O O . ASN A 1 185 ? -10.793 -17.011 17.124 1.00 49.84 185 ASN A O 1
ATOM 1468 N N . ILE A 1 186 ? -11.238 -15.958 19.063 1.00 52.19 186 ILE A N 1
ATOM 1469 C CA . ILE A 1 186 ? -11.158 -14.596 18.524 1.00 52.19 186 ILE A CA 1
ATOM 1470 C C . ILE A 1 186 ? -9.694 -14.153 18.399 1.00 52.19 186 ILE A C 1
ATOM 1472 O O . ILE A 1 186 ? -9.342 -13.517 17.414 1.00 52.19 186 ILE A O 1
ATOM 1476 N N . GLU A 1 187 ? -8.821 -14.544 19.330 1.00 51.72 187 GLU A N 1
ATOM 1477 C CA . GLU A 1 187 ? -7.393 -14.176 19.308 1.00 51.72 187 GLU A CA 1
ATOM 1478 C C . GLU A 1 187 ? -6.558 -14.928 18.256 1.00 51.72 187 GLU A C 1
ATOM 1480 O O . GLU A 1 187 ? -5.445 -14.515 17.932 1.00 51.72 187 GLU A O 1
ATOM 1485 N N . LYS A 1 188 ? -7.073 -16.040 17.718 1.00 51.84 188 LYS A N 1
ATOM 1486 C CA . LYS A 1 188 ? -6.384 -16.875 16.716 1.00 51.84 188 LYS A CA 1
ATOM 1487 C C . LYS A 1 188 ? -6.747 -16.559 15.257 1.00 51.84 188 LYS A C 1
ATOM 1489 O O . LYS A 1 188 ? -6.262 -17.261 14.368 1.00 51.84 188 LYS A O 1
ATOM 1494 N N . ARG A 1 189 ? -7.588 -15.555 14.998 1.00 44.22 189 ARG A N 1
ATOM 1495 C CA . ARG A 1 189 ? -7.935 -15.077 13.648 1.00 44.22 189 ARG A CA 1
ATOM 1496 C C . ARG A 1 189 ? -7.300 -13.725 13.364 1.00 44.22 189 ARG A C 1
ATOM 1498 O O . ARG A 1 189 ? -6.898 -13.535 12.197 1.00 44.22 189 ARG A O 1
#

pLDDT: mean 78.73, std 16.63, range [39.5, 98.56]

Radius of gyration: 56.26 Å; Cα contacts (8 Å, |Δi|>4): 62; chains: 1; bounding box: 89×45×161 Å